Protein 5MTE (pdb70)

Radius of gyration: 19.55 Å; Cα contacts (8 Å, |Δi|>4): 603; chains: 2; bounding box: 43×42×53 Å

InterPro domains:
  IPR023635 Peptide deformylase [PF01327] (2-137)
  IPR023635 Peptide deformylase [PIRSF004749] (2-137)
  IPR023635 Peptide deformylase [PR01576] (29-58)
  IPR023635 Peptide deformylase [PR01576] (83-94)
  IPR023635 Peptide deformylase [PR01576] (95-113)
  IPR023635 Peptide deformylase [PR01576] (114-137)
  IPR023635 Peptide deformylase [PTHR10458] (2-136)
  IPR023635 Peptide deformylase [TIGR00079] (2-135)
  IPR023635 Peptide deformylase [cd00487] (3-137)
  IPR036821 Peptide deformylase superfamily [G3DSA:3.90.45.10] (1-136)
  IPR036821 Peptide deformylase superfamily [SSF56420] (2-136)

B-factor: mean 25.2, std 7.6, range [14.4, 91.98]

CATH classification: 3.90.45.10

Nearest PDB structures (foldseek):
  5mte-assembly2_B  TM=1.002E+00  e=1.576E-27  Vibrio phage VP16T
  5vcp-assembly2_D  TM=9.500E-01  e=1.907E-12  Paraburkholderia xenovorans LB400
  4dr9-assembly1_A  TM=9.443E-01  e=2.932E-12  Synechococcus elongatus PCC 6301
  6il2-assembly1_A  TM=9.5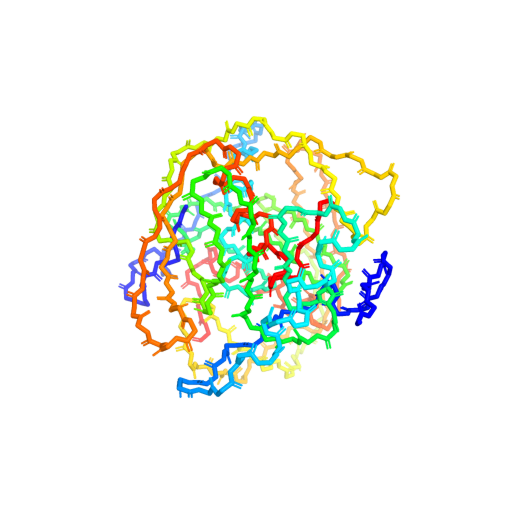23E-01  e=8.864E-12  Xanthomonas oryzae pv. oryzae KACC 10331
  1lme-assembly2_B  TM=9.423E-01  e=1.133E-11  Thermotoga maritima

Organism: NCBI:txid238892

Secondary structure (DSSP, 8-state):
--PPPTT-GGGTSPPBPPPTT---HHHHHHHHHHHHHTT-SEEEGGGGT--BSEEEEEETTEEEEEEEEEEEEE-SS-EEEEEE-TTSTT-EEEEEE-SEEEEEEE-TT--EEEEEEEHHHHHHHHHHHHHHTT---/-PPP-TT-GGGGSPPBPPPTT---HHHHHHHHHHHHHHT-SEEEGGGGT--BSEEEEEETTEEEEEEEEEEEEE-SS-EEEEE--TTSTT--EEEEE-SEEEEEEE-TT--EEEEEEEHHHHHHHHHHHHHHTT---

Sequence (274 aa):
MKILKDDAPELHAIAAEVPHGEDVKDLVLDMTAAMTAAGGIGLAGNQVGVLKRIIVLRCPTFKGCVINPIITRHTDGHVYSPEGCLSYPGKTVAKKRRNKVVVEGYDMDWQPITIAAKGLTAFCLQHEIDHLNGVTIMKILKDDAPELHAIAAEVPHGEDVKDLVLDMTAAMTAAGGIGLAGNQVGVLKRIIVLRCPTFKGCVINPIITRHTDGHVYSPEGCLSYPGKTVAKKRRNKVVVEGYDMDWQPITIAAKGLTAFCLQHEIDHLNGVTI

Solvent-accessible surface area: 13082 Å² total; per-residue (Å²): 71,66,48,45,65,85,122,12,102,50,0,120,32,130,2,61,113,2,81,132,46,60,116,1,101,100,35,13,58,28,0,52,45,12,3,14,67,47,28,8,70,7,0,0,0,0,3,15,34,28,68,58,32,0,0,2,4,53,11,99,101,41,81,33,15,0,0,16,1,98,68,65,156,83,52,138,42,103,59,151,2,76,16,45,10,46,2,29,116,92,92,101,38,74,48,161,13,62,56,112,4,14,0,60,8,67,37,70,89,34,111,98,36,92,11,83,8,50,22,93,2,0,24,8,0,14,19,8,13,34,2,0,65,12,71,36,31,121,153,19,23,99,86,94,18,108,51,0,101,32,74,4,62,125,1,79,133,44,53,126,5,44,100,25,6,118,50,0,59,61,8,8,93,97,49,66,18,81,8,0,0,0,0,3,14,34,34,66,72,36,0,0,3,4,40,0,86,95,37,144,36,7,0,0,27,5,100,55,57,166,68,46,139,34,53,57,152,2,78,16,44,12,45,0,27,89,93,84,104,36,73,45,130,11,18,55,100,4,20,0,75,9,61,31,90,115,34,102,110,38,95,12,82,7,142,21,93,2,0,27,8,0,12,22,8,10,31,2,0,3,6,36,29,27

Structure (mmCIF, N/CA/C/O backbone):
data_5MTE
#
_entry.id   5MTE
#
_cell.length_a   64.620
_cell.length_b   64.620
_cell.length_c   124.890
_cell.angle_alpha   90.00
_cell.angle_beta   90.00
_cell.angle_gamma   120.00
#
_symmetry.space_group_name_H-M   'P 32 2 1'
#
loop_
_entity.id
_entity.type
_entity.pdbx_description
1 polymer 'Putative uncharacterized protein orf60T'
2 non-polymer ACTINONIN
3 non-polymer 'ZINC ION'
4 non-polymer 'NICKEL (II) ION'
5 water water
#
loop_
_atom_site.group_PDB
_atom_site.id
_atom_site.type_symbol
_atom_site.label_atom_id
_atom_site.label_alt_id
_atom_site.label_comp_id
_atom_site.label_asym_id
_atom_site.label_entity_id
_atom_site.label_seq_id
_atom_site.pdbx_PDB_ins_code
_atom_site.Cartn_x
_atom_site.Cartn_y
_atom_site.Cartn_z
_atom_site.occupancy
_atom_site.B_iso_or_equiv
_atom_site.auth_seq_id
_atom_site.auth_comp_id
_atom_site.auth_asym_id
_atom_site.auth_atom_id
_atom_site.pdbx_PDB_model_num
ATOM 1 N N . MET A 1 1 ? 10.668 -25.372 11.899 1.00 27.56 1 MET A N 1
ATOM 2 C CA . MET A 1 1 ? 10.437 -26.669 12.602 1.00 27.18 1 MET A CA 1
ATOM 3 C C . MET A 1 1 ? 10.711 -27.858 11.691 1.00 26.80 1 MET A C 1
ATOM 4 O O . MET A 1 1 ? 10.939 -27.699 10.493 1.00 26.87 1 MET A O 1
ATOM 9 N N . LYS A 1 2 ? 10.695 -29.053 12.268 1.00 26.55 2 LYS A N 1
ATOM 10 C CA . LYS A 1 2 ? 10.937 -30.264 11.512 1.00 27.40 2 LYS A CA 1
ATOM 11 C C . LYS A 1 2 ? 9.978 -31.314 12.016 1.00 26.52 2 LYS A C 1
ATOM 12 O O . LYS A 1 2 ? 9.662 -31.363 13.205 1.00 26.37 2 LYS A O 1
ATOM 14 N N . ILE A 1 3 ? 9.484 -32.135 11.101 1.00 26.32 3 ILE A N 1
ATOM 15 C CA . ILE A 1 3 ? 8.678 -33.261 11.508 1.00 25.73 3 ILE A CA 1
ATOM 16 C C . ILE A 1 3 ? 9.638 -34.342 11.994 1.00 25.85 3 ILE A C 1
ATOM 17 O O . ILE A 1 3 ? 10.542 -34.771 11.268 1.00 26.18 3 ILE A O 1
ATOM 22 N N . LEU A 1 4 ? 9.467 -34.729 13.257 1.00 25.45 4 LEU A N 1
ATOM 23 C CA . LEU A 1 4 ? 10.399 -35.644 13.907 1.00 26.76 4 LEU A CA 1
ATOM 24 C C . LEU A 1 4 ? 10.432 -37.004 13.224 1.00 27.51 4 LEU A C 1
ATOM 25 O O . LEU A 1 4 ? 9.451 -37.413 12.601 1.00 26.53 4 LEU A O 1
ATOM 30 N N . LYS A 1 5 ? 11.570 -37.688 13.338 1.00 29.43 5 LYS A N 1
ATOM 31 C CA . LYS A 1 5 ? 11.721 -39.038 12.807 1.00 30.41 5 LYS A CA 1
ATOM 32 C C . LYS A 1 5 ? 10.752 -39.997 13.494 1.00 30.43 5 LYS A C 1
ATOM 33 O O . LYS A 1 5 ? 10.323 -39.753 14.627 1.00 30.17 5 LYS A O 1
ATOM 35 N N . ASP A 1 6 ? 10.408 -41.081 12.802 1.00 30.95 6 ASP A N 1
ATOM 36 C CA . ASP A 1 6 ? 9.411 -42.045 13.290 1.00 31.29 6 ASP A CA 1
ATOM 37 C C . ASP A 1 6 ? 9.778 -42.736 14.611 1.00 31.92 6 ASP A C 1
ATOM 38 O O . ASP A 1 6 ? 8.900 -43.279 15.290 1.00 32.13 6 ASP A O 1
ATOM 43 N N . ASP A 1 7 ? 11.064 -42.706 14.968 1.00 32.61 7 ASP A N 1
ATOM 44 C CA . ASP A 1 7 ? 11.550 -43.307 16.216 1.00 33.31 7 ASP A CA 1
ATOM 45 C C . ASP A 1 7 ? 11.703 -42.304 17.368 1.00 32.63 7 ASP A C 1
ATOM 46 O O . ASP A 1 7 ? 12.298 -42.611 18.398 1.00 33.35 7 ASP A O 1
ATOM 51 N N . ALA A 1 8 ? 11.144 -41.109 17.198 1.00 30.62 8 ALA A N 1
ATOM 52 C CA . ALA A 1 8 ? 11.248 -40.059 18.213 1.00 29.97 8 ALA A CA 1
ATOM 53 C C . ALA A 1 8 ? 10.386 -40.369 19.440 1.00 29.53 8 ALA A C 1
ATOM 54 O O . ALA A 1 8 ? 9.226 -40.747 19.296 1.00 28.49 8 ALA A O 1
ATOM 56 N N . PRO A 1 9 ? 10.953 -40.228 20.655 1.00 29.77 9 PRO A N 1
ATOM 57 C CA . PRO A 1 9 ? 10.176 -40.481 21.877 1.00 29.30 9 PRO A CA 1
ATOM 58 C C . PRO A 1 9 ? 8.977 -39.561 22.052 1.00 27.66 9 PRO A C 1
ATOM 59 O O . PRO A 1 9 ? 7.966 -39.961 22.649 1.00 27.42 9 PRO A O 1
ATOM 63 N N . GLU A 1 10 ? 9.090 -38.335 21.535 1.00 26.10 10 GLU A N 1
ATOM 64 C CA . GLU A 1 10 ? 8.028 -37.342 21.669 1.00 24.69 10 GLU A CA 1
ATOM 65 C C . GLU A 1 10 ? 6.706 -37.841 21.102 1.00 22.55 10 GLU A C 1
ATOM 66 O O . GLU A 1 10 ? 5.639 -37.432 21.561 1.00 21.82 10 GLU A O 1
ATOM 72 N N . LEU A 1 11 ? 6.788 -38.731 20.110 1.00 22.45 11 LEU A N 1
ATOM 73 C CA . LEU A 1 11 ? 5.593 -39.274 19.469 1.00 21.53 11 LEU A CA 1
ATOM 74 C C . LEU A 1 11 ? 4.766 -40.155 20.395 1.00 21.52 11 LEU A C 1
ATOM 75 O O . LEU A 1 11 ? 3.576 -40.346 20.173 1.00 20.84 11 LEU A O 1
ATOM 80 N N . HIS A 1 12 ? 5.411 -40.693 21.435 1.00 22.27 12 HIS A N 1
ATOM 81 C CA . HIS A 1 12 ? 4.725 -41.532 22.414 1.00 23.79 12 HIS A CA 1
ATOM 82 C C . HIS A 1 12 ? 4.472 -40.843 23.746 1.00 24.05 12 HIS A C 1
ATOM 83 O O . HIS A 1 12 ? 3.787 -41.395 24.615 1.00 25.08 12 HIS A O 1
ATOM 90 N N . ALA A 1 13 ? 5.039 -39.653 23.899 1.00 24.21 13 ALA A N 1
ATOM 91 C CA . ALA A 1 13 ? 4.914 -38.866 25.121 1.00 24.64 13 ALA A CA 1
ATOM 92 C C . ALA A 1 13 ? 3.574 -38.138 25.193 1.00 24.27 13 ALA A C 1
ATOM 93 O O . ALA A 1 13 ? 2.928 -37.902 24.163 1.00 22.90 13 ALA A O 1
ATOM 95 N N . ILE A 1 14 ? 3.158 -37.779 26.406 1.00 24.84 14 ILE A N 1
ATOM 96 C CA . ILE A 1 14 ? 1.936 -37.000 26.617 1.00 24.48 14 ILE A CA 1
ATOM 97 C C . ILE A 1 14 ? 2.277 -35.514 26.606 1.00 23.79 14 ILE A C 1
ATOM 98 O O . ILE A 1 14 ? 3.179 -35.063 27.325 1.00 25.42 14 ILE A O 1
ATOM 103 N N . ALA A 1 15 ? 1.566 -34.762 25.773 1.00 21.41 15 ALA A N 1
ATOM 104 C CA . ALA A 1 15 ? 1.739 -33.316 25.704 1.00 20.96 15 ALA A CA 1
ATOM 105 C C . ALA A 1 15 ? 1.077 -32.636 26.888 1.00 21.19 15 ALA A C 1
ATOM 106 O O . ALA A 1 15 ? 0.001 -33.046 27.334 1.00 21.15 15 ALA A O 1
ATOM 108 N N . ALA A 1 16 ? 1.719 -31.575 27.379 1.00 21.46 16 ALA A N 1
ATOM 109 C CA . ALA A 1 16 ? 1.250 -30.869 28.570 1.00 22.52 16 ALA A CA 1
ATOM 110 C C . ALA A 1 16 ? 0.231 -29.802 28.212 1.00 22.27 16 ALA A C 1
ATOM 111 O O . ALA A 1 16 ? 0.377 -29.101 27.211 1.00 21.31 16 ALA A O 1
ATOM 113 N N . GLU A 1 17 ? -0.788 -29.676 29.054 1.00 23.74 17 GLU A N 1
ATOM 114 C CA . GLU A 1 17 ? -1.741 -28.571 28.997 1.00 24.89 17 GLU A CA 1
ATOM 115 C C . GLU A 1 17 ? -1.030 -27.229 28.865 1.00 24.61 17 GLU A C 1
ATOM 116 O O . GLU A 1 17 ? -0.066 -26.952 29.589 1.00 25.75 17 GLU A O 1
ATOM 122 N N . VAL A 1 18 ? -1.507 -26.389 27.959 1.00 23.36 18 VAL A N 1
ATOM 123 C CA . VAL A 1 18 ? -0.979 -25.037 27.850 1.00 23.75 18 VAL A CA 1
ATOM 124 C C . VAL A 1 18 ? -1.600 -24.155 28.944 1.00 25.10 18 VAL A C 1
ATOM 125 O O . VAL A 1 18 ? -2.823 -24.074 29.037 1.00 24.63 18 VAL A O 1
ATOM 129 N N . PRO A 1 19 ? -0.759 -23.524 29.794 1.00 26.11 19 PRO A N 1
ATOM 130 C CA . PRO A 1 19 ? -1.277 -22.619 30.824 1.00 27.40 19 PRO A CA 1
ATOM 131 C C . PRO A 1 19 ? -2.156 -21.540 30.202 1.00 27.42 19 PRO A C 1
ATOM 132 O O . PRO A 1 19 ? -1.801 -20.969 29.165 1.00 26.60 19 PRO A O 1
ATOM 136 N N . HIS A 1 20 ? -3.294 -21.261 30.830 1.00 28.65 20 HIS A N 1
ATOM 137 C CA . HIS A 1 20 ? -4.255 -20.342 30.244 1.00 29.20 20 HIS A CA 1
ATOM 138 C C . HIS A 1 20 ? -3.624 -18.983 29.995 1.00 29.76 20 HIS A C 1
ATOM 139 O O . HIS A 1 20 ? -3.005 -18.404 30.886 1.00 30.60 20 HIS A O 1
ATOM 146 N N . GLY A 1 21 ? -3.751 -18.496 28.767 1.00 29.22 21 GLY A N 1
ATOM 147 C CA . GLY A 1 21 ? -3.257 -17.172 28.417 1.00 29.35 21 GLY A CA 1
ATOM 148 C C . GLY A 1 21 ? -1.844 -17.121 27.863 1.00 29.27 21 GLY A C 1
ATOM 149 O O . GLY A 1 21 ? -1.401 -16.059 27.425 1.00 29.17 21 GLY A O 1
ATOM 150 N N . GLU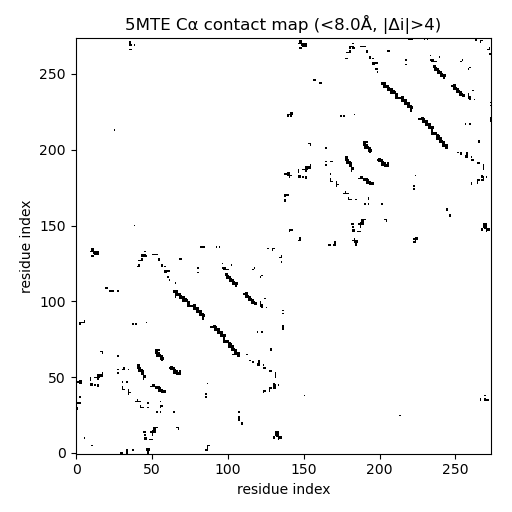 A 1 22 ? -1.133 -18.252 27.880 1.00 28.31 22 GLU A N 1
ATOM 151 C CA . GLU A 1 22 ? 0.229 -18.304 27.340 1.00 29.20 22 GLU A CA 1
ATOM 152 C C . GLU A 1 22 ? 0.246 -17.897 25.876 1.00 27.99 22 GLU A C 1
ATOM 153 O O . GLU A 1 22 ? -0.622 -18.313 25.102 1.00 27.73 22 GLU A O 1
ATOM 159 N N . ASP A 1 23 ? 1.243 -17.098 25.504 1.00 28.33 23 ASP A N 1
ATOM 160 C CA . ASP A 1 23 ? 1.406 -16.647 24.131 1.00 28.22 23 ASP A CA 1
ATOM 161 C C . ASP A 1 23 ? 1.924 -17.802 23.276 1.00 27.38 23 ASP A C 1
ATOM 162 O O . ASP A 1 23 ? 3.084 -18.209 23.400 1.00 27.72 23 ASP A O 1
ATOM 167 N N . VAL A 1 24 ? 1.046 -18.323 22.420 1.00 26.53 24 VAL A N 1
ATOM 168 C CA . VAL A 1 24 ? 1.375 -19.438 21.527 1.00 26.06 24 VAL A CA 1
ATOM 169 C C . VAL A 1 24 ? 1.329 -19.038 20.049 1.00 25.71 24 VAL A C 1
ATOM 170 O O . VAL A 1 24 ? 1.385 -19.898 19.173 1.00 24.51 24 VAL A O 1
ATOM 174 N N . LYS A 1 25 ? 1.244 -17.742 19.766 1.00 25.77 25 LYS A N 1
ATOM 175 C CA . LYS A 1 25 ? 1.031 -17.288 18.390 1.00 26.73 25 LYS A CA 1
ATOM 176 C C . LYS A 1 25 ? 2.125 -17.719 17.412 1.00 26.74 25 LYS A C 1
ATOM 177 O O . LYS A 1 25 ? 1.821 -18.225 16.333 1.00 25.89 25 LYS A O 1
ATOM 183 N N . ASP A 1 26 ? 3.389 -17.510 17.781 1.00 27.94 26 ASP A N 1
ATOM 184 C CA . ASP A 1 26 ? 4.514 -17.927 16.939 1.00 28.66 26 ASP A CA 1
ATOM 185 C C . ASP A 1 26 ? 4.603 -19.446 16.784 1.00 27.25 26 ASP A C 1
ATOM 186 O O . ASP A 1 26 ? 4.910 -19.951 15.703 1.00 27.02 26 ASP A O 1
ATOM 191 N N . LEU A 1 27 ? 4.330 -20.167 17.865 1.00 26.63 27 LEU A N 1
ATOM 192 C CA . LEU A 1 27 ? 4.318 -21.622 17.831 1.00 26.07 27 LEU A CA 1
ATOM 193 C C . LEU A 1 27 ? 3.293 -22.128 16.815 1.00 24.82 27 LEU A C 1
ATOM 194 O O . LEU A 1 27 ? 3.600 -22.992 15.988 1.00 24.09 27 LEU A O 1
ATOM 199 N N . VAL A 1 28 ? 2.081 -21.576 16.861 1.00 24.10 28 VAL A N 1
ATOM 200 C CA . VAL A 1 28 ? 1.008 -21.975 15.933 1.00 23.11 28 VAL A CA 1
ATOM 201 C C . VAL A 1 28 ? 1.359 -21.632 14.473 1.00 23.25 28 VAL A C 1
ATOM 202 O O . VAL A 1 28 ? 1.106 -22.431 13.562 1.00 22.19 28 VAL A O 1
ATOM 206 N N . LEU A 1 29 ? 1.967 -20.465 14.258 1.00 23.42 29 LEU A N 1
ATOM 207 C CA . LEU A 1 29 ? 2.460 -20.087 12.929 1.00 24.03 29 LEU A CA 1
ATOM 208 C C . LEU A 1 29 ? 3.463 -21.123 12.418 1.00 23.89 29 LEU A C 1
ATOM 209 O O . LEU A 1 29 ? 3.341 -21.615 11.281 1.00 23.35 29 LEU A O 1
ATOM 214 N N . ASP A 1 30 ? 4.442 -21.463 13.257 1.00 23.30 30 ASP A N 1
ATOM 215 C CA . ASP A 1 30 ? 5.478 -22.434 12.891 1.00 23.01 30 ASP A CA 1
ATOM 216 C C . ASP A 1 30 ? 4.868 -23.808 12.622 1.00 21.42 30 ASP A C 1
ATOM 217 O O . ASP A 1 30 ? 5.276 -24.511 11.696 1.00 20.95 30 ASP A O 1
ATOM 222 N N . MET A 1 31 ? 3.901 -24.210 13.445 1.00 20.65 31 MET A N 1
ATOM 223 C CA . MET A 1 31 ? 3.285 -25.526 13.273 1.00 19.46 31 MET A CA 1
ATOM 224 C C . MET A 1 31 ? 2.477 -25.607 11.981 1.00 19.19 31 MET A C 1
ATOM 225 O O . MET A 1 31 ? 2.477 -26.623 11.283 1.00 18.66 31 MET A O 1
ATOM 230 N N . THR A 1 32 ? 1.772 -24.526 11.678 1.00 18.47 32 THR A N 1
ATOM 231 C CA . THR A 1 32 ? 0.988 -24.451 10.458 1.00 19.79 32 THR A CA 1
ATOM 232 C C . THR A 1 32 ? 1.930 -24.545 9.251 1.00 19.98 32 THR A C 1
ATOM 233 O O . THR A 1 32 ? 1.663 -25.296 8.309 1.00 20.51 32 THR A O 1
ATOM 237 N N . ALA A 1 33 ? 3.051 -23.828 9.310 1.00 20.49 33 ALA A N 1
ATOM 238 C CA . ALA A 1 33 ? 4.057 -23.878 8.249 1.00 21.30 33 ALA A CA 1
ATOM 239 C C . ALA A 1 33 ? 4.643 -25.279 8.085 1.00 20.55 33 ALA A C 1
ATOM 240 O O . ALA A 1 33 ? 4.850 -25.729 6.967 1.00 20.44 33 ALA A O 1
ATOM 242 N N . ALA A 1 34 ? 4.880 -25.984 9.194 1.00 19.27 34 ALA A N 1
ATOM 243 C CA . ALA A 1 34 ? 5.408 -27.350 9.107 1.00 18.63 34 ALA A CA 1
ATOM 244 C C . ALA A 1 34 ? 4.377 -28.290 8.488 1.00 18.54 34 ALA A C 1
ATOM 245 O O . ALA A 1 34 ? 4.707 -29.170 7.685 1.00 18.98 34 ALA A O 1
ATOM 247 N N . MET A 1 35 ? 3.119 -28.095 8.873 1.00 18.13 35 MET A N 1
ATOM 248 C CA . MET A 1 35 ? 2.037 -28.930 8.363 1.00 18.28 35 MET A CA 1
ATOM 249 C C . MET A 1 35 ? 1.892 -28.792 6.851 1.00 18.75 35 MET A C 1
ATOM 250 O O . MET A 1 35 ? 1.830 -29.797 6.134 1.00 19.50 35 MET A O 1
ATOM 255 N N . THR A 1 36 ? 1.834 -27.557 6.363 1.00 18.96 36 THR A N 1
ATOM 256 C CA . THR A 1 36 ? 1.654 -27.384 4.934 1.00 19.92 36 THR A CA 1
ATOM 257 C C . THR A 1 36 ? 2.899 -27.794 4.150 1.00 20.06 36 THR A C 1
ATOM 258 O O . THR A 1 36 ? 2.776 -28.346 3.058 1.00 20.52 36 THR A O 1
ATOM 262 N N . ALA A 1 37 ? 4.089 -27.542 4.706 1.00 20.51 37 ALA A N 1
ATOM 263 C CA . ALA A 1 37 ? 5.337 -27.926 4.028 1.00 21.22 37 ALA A CA 1
ATOM 264 C C . ALA A 1 37 ? 5.419 -29.436 3.811 1.00 21.23 37 ALA A C 1
ATOM 265 O O . ALA A 1 37 ? 5.980 -29.882 2.806 1.00 21.21 37 ALA A O 1
ATOM 267 N N . ALA A 1 38 ? 4.881 -30.204 4.763 1.00 20.76 38 ALA A N 1
ATOM 268 C CA . ALA A 1 38 ? 4.887 -31.666 4.697 1.00 21.89 38 ALA A CA 1
ATOM 269 C C . ALA A 1 38 ? 3.671 -32.259 3.975 1.00 22.18 38 ALA A C 1
ATOM 270 O O . ALA A 1 38 ? 3.569 -33.484 3.809 1.00 23.56 38 ALA A O 1
ATOM 272 N N . GLY A 1 39 ? 2.741 -31.400 3.573 1.00 22.72 39 GLY A N 1
ATOM 273 C CA . GLY A 1 39 ? 1.560 -31.827 2.822 1.00 23.08 39 GLY A CA 1
ATOM 274 C C . GLY A 1 39 ? 0.478 -32.474 3.664 1.00 22.87 39 GLY A C 1
ATOM 275 O O . GLY A 1 39 ? -0.263 -33.345 3.177 1.00 23.54 39 GLY A O 1
ATOM 276 N N . GLY A 1 40 ? 0.362 -32.048 4.914 1.00 21.32 40 GLY A N 1
ATOM 277 C CA . GLY A 1 40 ? -0.645 -32.633 5.802 1.00 20.32 40 GLY A CA 1
ATOM 278 C C . GLY A 1 40 ? -1.899 -31.794 5.917 1.00 20.91 40 GLY A C 1
ATOM 279 O O . GLY A 1 40 ? -1.907 -30.627 5.492 1.00 21.46 40 GLY A O 1
ATOM 280 N N . ILE A 1 41 ? -2.962 -32.395 6.454 1.00 19.65 41 ILE A N 1
ATOM 281 C CA . ILE A 1 41 ? -4.207 -31.657 6.740 1.00 20.11 41 ILE A CA 1
ATOM 282 C C . ILE A 1 41 ? -4.415 -31.436 8.241 1.00 19.09 41 ILE A C 1
ATOM 283 O O . ILE A 1 41 ? -5.401 -30.845 8.665 1.00 19.18 41 ILE A O 1
ATOM 288 N N . GLY A 1 42 ? -3.460 -31.905 9.039 1.00 17.25 42 GLY A N 1
ATOM 289 C CA . GLY A 1 42 ? -3.442 -31.646 10.479 1.00 17.28 42 GLY A CA 1
ATOM 290 C C . GLY A 1 42 ? -2.045 -31.856 11.005 1.00 16.92 42 GLY A C 1
ATOM 291 O O . GLY A 1 42 ? -1.212 -32.452 10.328 1.00 16.66 42 GLY A O 1
ATOM 292 N N . LEU A 1 43 ? -1.789 -31.343 12.209 1.00 16.18 43 LEU A N 1
ATOM 293 C CA . LEU A 1 43 ? -0.524 -31.563 12.887 1.00 17.19 43 LEU A CA 1
ATOM 294 C C . LEU A 1 43 ? -0.718 -31.317 14.368 1.00 16.31 43 LEU A C 1
ATOM 295 O O . LEU A 1 43 ? -1.542 -30.491 14.763 1.00 16.76 43 LEU A O 1
ATOM 300 N N . ALA A 1 44 ? 0.037 -32.049 15.181 1.00 16.18 44 ALA A N 1
ATOM 301 C CA . ALA A 1 44 ? -0.008 -31.934 16.633 1.00 15.79 44 ALA A CA 1
ATOM 302 C C . ALA A 1 44 ? 1.374 -31.573 17.158 1.00 15.77 44 ALA A C 1
ATOM 303 O O . ALA A 1 44 ? 2.387 -31.944 16.557 1.00 16.19 44 ALA A O 1
ATOM 305 N N . GLY A 1 45 ? 1.412 -30.903 18.306 1.00 16.05 45 GLY A N 1
ATOM 306 C CA . GLY A 1 45 ? 2.678 -30.475 18.890 1.00 17.11 45 GLY A CA 1
ATOM 307 C C . GLY A 1 45 ? 3.724 -31.571 18.929 1.00 17.62 45 GLY A C 1
ATOM 308 O O . GLY A 1 45 ? 4.875 -31.344 18.549 1.00 18.14 45 GLY A O 1
ATOM 309 N N . ASN A 1 46 ? 3.335 -32.764 19.378 1.00 17.49 46 ASN A N 1
ATOM 310 C CA . ASN A 1 46 ? 4.323 -33.836 19.531 1.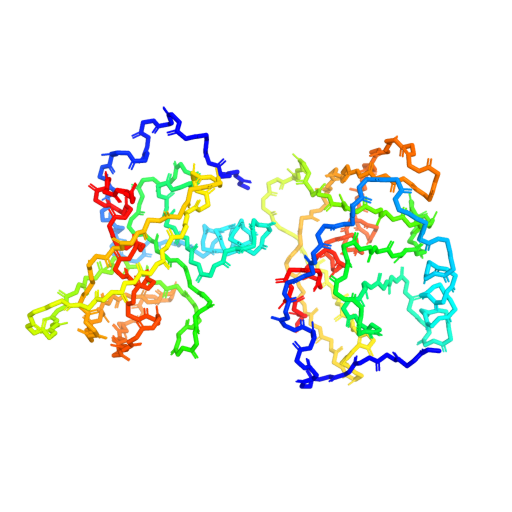00 17.96 46 ASN A CA 1
ATOM 311 C C . ASN A 1 46 ? 5.131 -34.057 18.266 1.00 18.28 46 ASN A C 1
ATOM 312 O O . ASN A 1 46 ? 6.331 -34.366 18.340 1.00 18.68 46 ASN A O 1
ATOM 317 N N . GLN A 1 47 ? 4.485 -33.883 17.108 1.00 18.02 47 GLN A N 1
ATOM 318 C CA . GLN A 1 47 ? 5.127 -34.244 15.834 1.00 18.14 47 GLN A CA 1
ATOM 319 C C . GLN A 1 47 ? 6.294 -33.347 15.452 1.00 18.63 47 GLN A C 1
ATOM 320 O O . GLN A 1 47 ? 7.120 -33.726 14.611 1.00 18.89 47 GLN A O 1
ATOM 326 N N . VAL A 1 48 ? 6.334 -32.160 16.050 1.00 19.18 48 VAL A N 1
ATOM 327 C CA . VAL A 1 48 ? 7.419 -31.208 15.801 1.00 20.48 48 VAL A CA 1
ATOM 328 C C . VAL A 1 48 ? 8.272 -31.015 17.063 1.00 21.53 48 VAL A C 1
ATOM 329 O O . VAL A 1 48 ? 9.052 -30.065 17.166 1.00 22.75 48 VAL A O 1
ATOM 333 N N . GLY A 1 49 ? 8.099 -31.927 18.019 1.00 21.15 49 GLY A N 1
ATOM 334 C CA . GLY A 1 49 ? 8.879 -31.932 19.257 1.00 22.87 49 GLY A CA 1
ATOM 335 C C . GLY A 1 49 ? 8.419 -30.945 20.308 1.00 23.61 49 GLY A C 1
ATOM 336 O O . GLY A 1 49 ? 9.163 -30.648 21.255 1.00 24.03 49 GLY A O 1
ATOM 337 N N . VAL A 1 50 ? 7.200 -30.426 20.146 1.00 22.73 50 VAL A N 1
ATOM 338 C CA . VAL A 1 50 ? 6.599 -29.503 21.113 1.00 23.41 50 VAL A CA 1
ATOM 339 C C . VAL A 1 50 ? 5.564 -30.252 21.961 1.00 22.07 50 VAL A C 1
ATOM 340 O O . VAL A 1 50 ? 4.467 -30.575 21.493 1.00 20.76 50 VAL A O 1
ATOM 344 N N . LEU A 1 51 ? 5.931 -30.550 23.207 1.00 22.29 51 LEU A N 1
ATOM 345 C CA . LEU A 1 51 ? 5.067 -31.323 24.093 1.00 21.33 51 LEU A CA 1
ATOM 346 C C . LEU A 1 51 ? 4.058 -30.418 24.802 1.00 21.10 51 LEU A C 1
ATOM 347 O O . LEU A 1 51 ? 4.002 -30.343 26.034 1.00 21.99 51 LEU A O 1
ATOM 352 N N . LYS A 1 52 ? 3.259 -29.731 23.987 1.00 20.00 52 LYS A N 1
ATOM 353 C CA . LYS A 1 52 ? 2.195 -28.843 24.454 1.00 20.22 52 LYS A CA 1
ATOM 354 C C . LYS A 1 52 ? 0.935 -29.215 23.690 1.00 18.55 52 LYS A C 1
ATOM 355 O O . LYS A 1 52 ? 1.016 -29.608 22.522 1.00 18.04 52 LYS A O 1
ATOM 361 N N . ARG A 1 53 ? -0.222 -29.054 24.331 1.00 18.65 53 ARG A N 1
ATOM 362 C CA . ARG A 1 53 ? -1.493 -29.524 23.755 1.00 18.21 53 ARG A CA 1
ATOM 363 C C . ARG A 1 53 ? -2.047 -28.509 22.778 1.00 17.92 53 ARG A C 1
ATOM 364 O O . ARG A 1 53 ? -2.943 -27.725 23.099 1.00 17.77 53 ARG A O 1
ATOM 372 N N . ILE A 1 54 ? -1.470 -28.549 21.580 1.00 16.74 54 ILE A N 1
ATOM 373 C CA . ILE A 1 54 ? -1.807 -27.638 20.490 1.00 17.68 54 ILE A CA 1
ATOM 374 C C . ILE A 1 54 ? -1.939 -28.463 19.220 1.00 16.77 54 ILE A C 1
ATOM 375 O O . ILE A 1 54 ? -1.069 -29.292 18.935 1.00 16.59 54 ILE A O 1
ATOM 380 N N . ILE A 1 55 ? -3.023 -28.254 18.479 1.00 16.35 55 ILE A N 1
ATOM 381 C CA . ILE A 1 55 ? -3.173 -28.885 17.179 1.00 16.27 55 ILE A CA 1
ATOM 382 C C . ILE A 1 55 ? -3.490 -27.818 16.138 1.00 16.07 55 ILE A C 1
ATOM 383 O O . ILE A 1 55 ? -4.038 -26.760 16.463 1.00 17.16 55 ILE A O 1
ATOM 388 N N . VAL A 1 56 ? -3.128 -28.091 14.888 1.00 16.13 56 VAL A N 1
ATOM 389 C CA . VAL A 1 56 ? -3.512 -27.230 13.764 1.00 17.04 56 VAL A CA 1
ATOM 390 C C . VAL A 1 56 ? -4.154 -28.094 12.681 1.00 17.16 56 VAL A C 1
ATOM 391 O O . VAL A 1 56 ? -3.813 -29.269 12.544 1.00 16.73 56 VAL A O 1
ATOM 395 N N . LEU A 1 57 ? -5.106 -27.529 11.942 1.00 18.14 57 LEU A N 1
ATOM 396 C CA . LEU A 1 57 ? -5.874 -28.311 10.984 1.00 19.59 57 LEU A CA 1
ATOM 397 C C . LEU A 1 57 ? -6.142 -27.518 9.736 1.00 19.71 57 LEU A C 1
ATOM 398 O O . LEU A 1 57 ? -6.280 -26.294 9.791 1.00 19.24 57 LEU A O 1
ATOM 403 N N . ARG A 1 58 ? -6.249 -28.228 8.618 1.00 19.84 58 ARG A N 1
ATOM 404 C CA . ARG A 1 58 ? -6.764 -27.637 7.386 1.00 22.09 58 ARG A CA 1
ATOM 405 C C . ARG A 1 58 ? -7.687 -28.671 6.756 1.00 22.75 58 ARG A C 1
ATOM 406 O O . ARG A 1 58 ? -7.378 -29.278 5.736 1.00 23.29 58 ARG A O 1
ATOM 414 N N . CYS A 1 59 ? -8.812 -28.903 7.417 1.00 22.97 59 CYS A N 1
ATOM 415 C CA . CYS A 1 59 ? -9.755 -29.938 7.021 1.00 23.81 59 CYS A CA 1
ATOM 416 C C . CYS A 1 59 ? -11.009 -29.342 6.392 1.00 24.62 59 CYS A C 1
ATOM 417 O O . CYS A 1 59 ? -11.225 -28.135 6.488 1.00 25.43 59 CYS A O 1
ATOM 420 N N . PRO A 1 60 ? -11.832 -30.180 5.722 1.00 25.05 60 PRO A N 1
ATOM 421 C CA . PRO A 1 60 ? -13.008 -29.664 5.004 1.00 26.49 60 PRO A CA 1
ATOM 422 C C . PRO A 1 60 ? -13.920 -28.717 5.792 1.00 26.91 60 PRO A C 1
ATOM 423 O O . PRO A 1 60 ? -14.433 -27.762 5.202 1.00 28.79 60 PRO A O 1
ATOM 427 N N . THR A 1 61 ? -14.134 -28.955 7.089 1.00 25.91 61 THR A N 1
ATOM 428 C CA . THR A 1 61 ? -15.053 -28.074 7.829 1.00 26.49 61 THR A CA 1
ATOM 429 C C . THR A 1 61 ? -14.394 -27.321 8.982 1.00 25.76 61 THR A C 1
ATOM 430 O O . THR A 1 61 ? -15.066 -26.606 9.732 1.00 26.80 61 THR A O 1
ATOM 434 N N . PHE A 1 62 ? -13.081 -27.475 9.124 1.00 24.06 62 PHE A N 1
ATOM 435 C CA . PHE A 1 62 ? -12.332 -26.660 10.084 1.00 23.45 62 PHE A CA 1
ATOM 436 C C . PHE A 1 62 ? -10.892 -26.402 9.668 1.00 22.94 62 PHE A C 1
ATOM 437 O O . PHE A 1 62 ? -10.140 -27.336 9.412 1.00 21.74 62 PHE A O 1
ATOM 445 N N . LYS A 1 63 ? -10.525 -25.129 9.616 1.00 23.84 63 LYS A N 1
ATOM 446 C CA . LYS A 1 63 ? -9.159 -24.697 9.347 1.00 23.68 63 LYS A CA 1
ATOM 447 C C . LYS A 1 63 ? -8.723 -23.740 10.454 1.00 23.44 63 LYS A C 1
ATOM 448 O O . LYS A 1 63 ? -9.380 -22.729 10.708 1.00 25.08 63 LYS A O 1
ATOM 450 N N . GLY A 1 64 ? -7.632 -24.069 11.132 1.00 21.99 64 GLY A N 1
ATOM 451 C CA . GLY A 1 64 ? -7.124 -23.226 12.204 1.00 22.11 64 GLY A CA 1
ATOM 452 C C . GLY A 1 64 ? -6.525 -24.063 13.314 1.00 20.91 64 GLY A C 1
ATOM 453 O O . GLY A 1 64 ? -6.244 -25.249 13.132 1.00 20.48 64 GLY A O 1
ATOM 454 N N . CYS A 1 65 ? -6.357 -23.442 14.476 1.00 21.29 65 CYS A N 1
ATOM 455 C CA . CYS A 1 65 ? -5.729 -24.091 15.605 1.00 21.22 65 CYS A CA 1
ATOM 456 C C . CYS A 1 65 ? -6.734 -24.416 16.703 1.00 20.19 65 CYS A C 1
ATOM 457 O O . CYS A 1 65 ? -7.825 -23.829 16.761 1.00 21.69 65 CYS A O 1
ATOM 460 N N . VAL A 1 66 ? -6.368 -25.377 17.555 1.00 18.82 66 VAL A N 1
ATOM 461 C CA . VAL A 1 66 ? -7.088 -25.588 18.811 1.00 18.85 66 VAL A CA 1
ATOM 462 C C . VAL A 1 66 ? -6.067 -25.752 19.926 1.00 18.61 66 VAL A C 1
ATOM 463 O O . VAL A 1 66 ? -5.170 -26.596 19.840 1.00 18.38 66 VAL A O 1
ATOM 467 N N . ILE A 1 67 ? -6.194 -24.921 20.961 1.00 19.14 67 ILE A N 1
ATOM 468 C CA . ILE A 1 67 ? -5.327 -25.016 22.134 1.00 19.86 67 ILE A CA 1
ATOM 469 C C . ILE A 1 67 ? -6.090 -25.795 23.191 1.00 19.85 67 ILE A C 1
ATOM 470 O O . ILE A 1 67 ? -7.276 -25.529 23.415 1.00 19.61 67 ILE A O 1
ATOM 475 N N . ASN A 1 68 ? -5.415 -26.751 23.829 1.00 19.59 68 ASN A N 1
ATOM 476 C CA . ASN A 1 68 ? -6.035 -27.634 24.822 1.00 19.26 68 ASN A CA 1
ATOM 477 C C . ASN A 1 68 ? -7.319 -28.308 24.324 1.00 19.22 68 ASN A C 1
ATOM 478 O O . ASN A 1 68 ? -8.344 -28.277 25.004 1.00 20.36 68 ASN A O 1
ATOM 483 N N . PRO A 1 69 ? -7.259 -28.952 23.141 1.00 18.54 69 PRO A N 1
ATOM 484 C CA . PRO A 1 69 ? -8.466 -29.579 22.609 1.00 18.80 69 PRO A CA 1
ATOM 485 C C . PRO A 1 69 ? -8.930 -30.762 23.445 1.00 20.13 69 PRO A C 1
ATOM 486 O O . PRO A 1 69 ? -8.118 -31.580 23.906 1.00 19.93 69 PRO A O 1
ATOM 490 N N . ILE A 1 70 ? -10.242 -30.854 23.610 1.00 20.28 70 ILE A N 1
ATOM 491 C CA . ILE A 1 70 ? -10.871 -31.973 24.305 1.00 21.93 70 ILE A CA 1
ATOM 492 C C . ILE A 1 70 ? -12.125 -32.394 23.540 1.00 21.52 70 ILE A C 1
ATOM 493 O O . ILE A 1 70 ? -12.834 -31.553 22.988 1.00 21.66 70 ILE A O 1
ATOM 498 N N . ILE A 1 71 ? -12.365 -33.700 23.472 1.00 20.85 71 ILE A N 1
ATOM 499 C CA . ILE A 1 71 ? -13.585 -34.232 22.869 1.00 21.27 71 ILE A CA 1
ATOM 500 C C . ILE A 1 71 ? -14.665 -34.289 23.944 1.00 22.44 71 ILE A C 1
ATOM 501 O O . ILE A 1 71 ? -14.527 -34.993 24.946 1.00 22.50 71 ILE A O 1
ATOM 506 N N . THR A 1 72 ? -15.727 -33.516 23.754 1.00 22.19 72 THR A N 1
ATOM 507 C CA . THR A 1 72 ? -16.770 -33.425 24.774 1.00 23.55 72 THR A CA 1
ATOM 508 C C . THR A 1 72 ? -18.014 -34.237 24.448 1.00 24.08 72 THR A C 1
ATOM 509 O O . THR A 1 72 ? -18.823 -34.498 25.336 1.00 25.25 72 THR A O 1
ATOM 513 N N . ARG A 1 73 ? -18.164 -34.624 23.183 1.00 24.39 73 ARG A N 1
ATOM 514 C CA . ARG A 1 73 ? -19.293 -35.437 22.734 1.00 25.92 73 ARG A CA 1
ATOM 515 C C . ARG A 1 73 ? -18.856 -36.223 21.507 1.00 25.06 73 ARG A C 1
ATOM 516 O O . ARG A 1 73 ? -18.059 -35.736 20.714 1.00 24.28 73 ARG A O 1
ATOM 524 N N . HIS A 1 74 ? -19.358 -37.448 21.370 1.00 25.55 74 HIS A N 1
ATOM 525 C CA . HIS A 1 74 ? -19.114 -38.247 20.168 1.00 24.77 74 HIS A CA 1
ATOM 526 C C . HIS A 1 74 ? -20.261 -39.226 19.954 1.00 26.00 74 HIS A C 1
ATOM 527 O O . HIS A 1 74 ? -20.994 -39.548 20.889 1.00 26.27 74 HIS A O 1
ATOM 534 N N . THR A 1 75 ? -20.389 -39.701 18.720 1.00 26.24 75 THR A N 1
ATOM 535 C CA . THR A 1 75 ? -21.343 -40.754 18.388 1.00 28.31 75 THR A CA 1
ATOM 536 C C . THR A 1 75 ? -20.879 -42.103 18.936 1.00 28.32 75 THR A C 1
ATOM 537 O O . THR A 1 75 ? -19.681 -42.329 19.153 1.00 26.83 75 THR A O 1
ATOM 541 N N . ASP A 1 76 ? -21.842 -42.990 19.167 1.00 30.66 76 ASP A N 1
ATOM 542 C CA . ASP A 1 76 ? -21.556 -44.369 19.560 1.00 31.57 76 ASP A CA 1
ATOM 543 C C . ASP A 1 76 ? -21.076 -45.162 18.352 1.00 31.24 76 ASP A C 1
ATOM 544 O O . ASP A 1 76 ? -21.309 -44.768 17.203 1.00 31.13 76 ASP A O 1
ATOM 549 N N . GLY A 1 77 ? -20.401 -46.279 18.614 1.00 30.83 77 GLY A N 1
ATOM 550 C CA . GLY A 1 77 ? -19.861 -47.121 17.554 1.00 30.89 77 GLY A CA 1
ATOM 551 C C . GLY A 1 77 ? -18.734 -46.451 16.788 1.00 29.46 77 GLY A C 1
ATOM 552 O O . GLY A 1 77 ? -18.295 -45.346 17.128 1.00 28.31 77 GLY A O 1
ATOM 553 N N . HIS A 1 78 ? -18.263 -47.133 15.749 1.00 29.70 78 HIS A N 1
ATOM 554 C CA . HIS A 1 78 ? -17.138 -46.641 14.962 1.00 28.81 78 HIS A CA 1
ATOM 555 C C . HIS A 1 78 ? -17.361 -46.816 13.464 1.00 28.67 78 HIS A C 1
ATOM 556 O O . HIS A 1 78 ? -18.156 -47.664 13.034 1.00 30.35 78 HIS A O 1
ATOM 563 N N . VAL A 1 79 ? -16.648 -46.008 12.681 1.00 27.02 79 VAL A N 1
ATOM 564 C CA . VAL A 1 79 ? -16.638 -46.120 11.225 1.00 27.08 79 VAL A CA 1
ATOM 565 C C . VAL A 1 79 ? -15.192 -46.252 10.710 1.00 26.19 79 VAL A C 1
ATOM 566 O O . VAL A 1 79 ? -14.228 -45.991 11.441 1.00 24.58 79 VAL A O 1
ATOM 570 N N . TYR A 1 80 ? -15.068 -46.644 9.447 1.00 26.80 80 TYR A N 1
ATOM 571 C CA . TYR A 1 80 ? -13.797 -46.832 8.761 1.00 26.70 80 TYR A CA 1
ATOM 572 C C . TYR A 1 80 ? -13.141 -45.502 8.391 1.00 25.36 80 TYR A C 1
ATOM 573 O O . TYR A 1 80 ? -13.767 -44.647 7.761 1.00 26.16 80 TYR A O 1
ATOM 582 N N . SER A 1 81 ? -11.876 -45.331 8.766 1.00 23.88 81 SER A N 1
ATOM 583 C CA . SER A 1 81 ? -11.126 -44.146 8.366 1.00 21.84 81 SER A CA 1
ATOM 584 C C . SER A 1 81 ? -9.712 -44.528 7.918 1.00 21.73 81 SER A C 1
ATOM 585 O O . SER A 1 81 ? -8.873 -44.801 8.762 1.00 20.08 81 SER A O 1
ATOM 588 N N . PRO A 1 82 ? -9.439 -44.533 6.598 1.00 21.69 82 PRO A N 1
ATOM 589 C CA . PRO A 1 82 ? -8.074 -44.853 6.163 1.00 21.88 82 PRO A CA 1
ATOM 590 C C . PRO A 1 82 ? -7.161 -43.644 6.375 1.00 21.38 82 PRO A C 1
ATOM 591 O O . PRO A 1 82 ? -7.463 -42.548 5.890 1.00 21.92 82 PRO A O 1
ATOM 595 N N . GLU A 1 83 ? -6.064 -43.836 7.109 1.00 20.17 83 GLU A N 1
ATOM 596 C CA . GLU A 1 83 ? -5.230 -42.713 7.508 1.00 19.21 83 GLU A CA 1
ATOM 597 C C . GLU A 1 83 ? -3.761 -42.984 7.303 1.00 19.18 83 GLU A C 1
ATOM 598 O O . GLU A 1 83 ? -3.275 -44.079 7.599 1.00 18.93 83 GLU A O 1
ATOM 604 N N . GLY A 1 84 ? -3.063 -41.985 6.780 1.00 18.65 84 GLY A N 1
ATOM 605 C CA . GLY A 1 84 ? -1.617 -41.943 6.856 1.00 18.42 84 GLY A CA 1
ATOM 606 C C . GLY A 1 84 ? -1.245 -40.871 7.870 1.00 18.15 84 GLY A C 1
ATOM 607 O O . GLY A 1 84 ? -2.095 -40.059 8.299 1.00 18.83 84 GLY A O 1
ATOM 608 N N . CYS A 1 85 ? 0.025 -40.852 8.247 1.00 17.82 85 CYS A N 1
ATOM 609 C CA . CYS A 1 85 ? 0.515 -39.920 9.245 1.00 17.01 85 CYS A CA 1
ATOM 610 C C . CYS A 1 85 ? 1.826 -39.355 8.760 1.00 17.36 85 CYS A C 1
ATOM 611 O O . CYS A 1 85 ? 2.672 -40.104 8.270 1.00 17.48 85 CYS A O 1
ATOM 614 N N . LEU A 1 86 ? 2.014 -38.042 8.911 1.00 17.74 86 LEU A N 1
ATOM 615 C CA . LEU A 1 86 ? 3.251 -37.401 8.470 1.00 18.33 86 LEU A CA 1
ATOM 616 C C . LEU A 1 86 ? 4.472 -37.900 9.226 1.00 18.53 86 LEU A C 1
ATOM 617 O O . LEU A 1 86 ? 5.580 -37.788 8.733 1.00 18.93 86 LEU A O 1
ATOM 622 N N . SER A 1 87 ? 4.264 -38.437 10.424 1.00 17.82 87 SER A N 1
ATOM 623 C CA . SER A 1 87 ? 5.367 -38.973 11.216 1.00 18.73 87 SER A CA 1
ATOM 624 C C . SER A 1 87 ? 5.782 -40.366 10.774 1.00 19.47 87 SER A C 1
ATOM 625 O O . SER A 1 87 ? 6.879 -40.794 11.120 1.00 20.80 87 SER A O 1
ATOM 628 N N . TYR A 1 88 ? 4.932 -41.043 9.993 1.00 18.70 88 TYR A N 1
ATOM 629 C CA . TYR A 1 88 ? 5.211 -42.415 9.541 1.00 20.30 88 TYR A CA 1
ATOM 630 C C . TYR A 1 88 ? 4.943 -42.509 8.053 1.00 20.40 88 TYR A C 1
ATOM 631 O O . TYR A 1 88 ? 4.043 -43.246 7.618 1.00 20.61 88 TYR A O 1
ATOM 640 N N . PRO A 1 89 ? 5.695 -41.735 7.253 1.00 21.36 89 PRO A N 1
ATOM 641 C CA . PRO A 1 89 ? 5.412 -41.731 5.821 1.00 21.97 89 PRO A CA 1
ATOM 642 C C . PRO A 1 89 ? 5.476 -43.135 5.216 1.00 22.69 89 PRO A C 1
ATOM 643 O O . PRO A 1 89 ? 6.332 -43.940 5.598 1.00 24.11 89 PRO A O 1
ATOM 647 N N . GLY A 1 90 ? 4.554 -43.410 4.298 1.00 22.14 90 GLY A N 1
ATOM 648 C CA . GLY A 1 90 ? 4.519 -44.693 3.581 1.00 23.56 90 GLY A CA 1
ATOM 649 C C . GLY A 1 90 ? 3.423 -45.637 4.056 1.00 23.78 90 GLY A C 1
ATOM 650 O O . GLY A 1 90 ? 3.022 -46.540 3.322 1.00 25.31 90 GLY A O 1
ATOM 651 N N . LYS A 1 91 ? 2.922 -45.414 5.265 1.00 21.82 91 LYS A N 1
ATOM 652 C CA . LYS A 1 91 ? 1.998 -46.329 5.943 1.00 23.28 91 LYS A CA 1
ATOM 653 C C . LYS A 1 91 ? 0.584 -45.765 5.823 1.00 21.48 91 LYS A C 1
ATOM 654 O O . LYS A 1 91 ? 0.376 -44.595 6.116 1.00 22.20 91 LYS A O 1
ATOM 660 N N . THR A 1 92 ? -0.381 -46.589 5.405 1.00 20.23 92 THR A N 1
ATOM 661 C CA . THR A 1 92 ? -1.801 -46.228 5.558 1.00 20.15 92 THR A CA 1
ATOM 662 C C . THR A 1 92 ? -2.475 -47.300 6.402 1.00 19.56 92 THR A C 1
ATOM 663 O O . THR A 1 92 ? -2.304 -48.497 6.140 1.00 20.13 92 THR A O 1
ATOM 667 N N . VAL A 1 93 ? -3.222 -46.870 7.413 1.00 19.40 93 VAL A N 1
ATOM 668 C CA . VAL A 1 93 ? -3.871 -47.784 8.351 1.00 20.31 93 VAL A CA 1
ATOM 669 C C . VAL A 1 93 ? -5.383 -47.596 8.291 1.00 20.86 93 VAL A C 1
ATOM 670 O O . VAL A 1 93 ? -5.867 -46.462 8.285 1.00 21.12 93 VAL A O 1
ATOM 674 N N . ALA A 1 94 ? -6.118 -48.704 8.227 1.00 21.84 94 ALA A N 1
ATOM 675 C CA . ALA A 1 94 ? -7.583 -48.652 8.341 1.00 22.60 94 ALA A CA 1
ATOM 676 C C . ALA A 1 94 ? -7.970 -48.474 9.812 1.00 23.00 94 ALA A C 1
ATOM 677 O O . ALA A 1 94 ? -8.008 -49.440 10.573 1.00 24.27 94 ALA A O 1
ATOM 679 N N . LYS A 1 95 ? -8.275 -47.236 10.202 1.00 22.49 95 LYS A N 1
ATOM 680 C CA . LYS A 1 95 ? -8.580 -46.917 11.593 1.00 22.55 95 LYS A CA 1
ATOM 681 C C . LYS A 1 95 ? -10.077 -46.989 11.877 1.00 23.39 95 LYS A C 1
ATOM 682 O O . LYS A 1 95 ? -10.896 -46.811 10.968 1.00 24.86 95 LYS A O 1
ATOM 688 N N . LYS A 1 96 ? -10.423 -47.284 13.126 1.00 22.59 96 LYS A N 1
ATOM 689 C CA . LYS A 1 96 ? -11.791 -47.095 13.614 1.00 23.50 96 LYS A CA 1
ATOM 690 C C . LYS A 1 96 ? -11.885 -45.722 14.274 1.00 22.47 96 LYS A C 1
ATOM 691 O O . LYS A 1 96 ? -11.059 -45.373 15.116 1.00 22.81 96 LYS A O 1
ATOM 697 N N . ARG A 1 97 ? -12.872 -44.933 13.859 1.00 22.01 97 ARG A N 1
ATOM 698 C CA . ARG A 1 97 ? -13.040 -43.576 14.380 1.00 20.86 97 ARG A CA 1
ATOM 699 C C . ARG A 1 97 ? -14.496 -43.350 14.693 1.00 21.51 97 ARG A C 1
ATOM 700 O O . ARG A 1 97 ? -15.354 -44.021 14.121 1.00 22.69 97 ARG A O 1
ATOM 708 N N . ARG A 1 98 ? -14.778 -42.398 15.579 1.00 21.49 98 ARG A N 1
ATOM 709 C CA . ARG A 1 98 ? -16.142 -41.934 15.774 1.00 22.09 98 ARG A CA 1
ATOM 710 C C . ARG A 1 98 ? -16.511 -41.113 14.547 1.00 22.7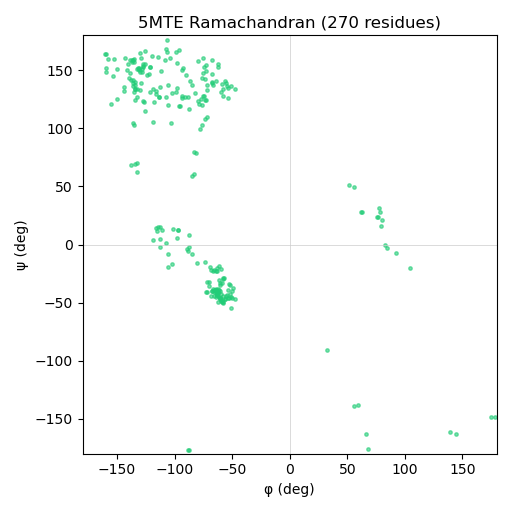4 98 ARG A C 1
ATOM 711 O O . ARG A 1 98 ? -15.702 -40.309 14.058 1.00 22.32 98 ARG A O 1
ATOM 719 N N . ASN A 1 99 ? -17.725 -41.315 14.043 1.00 24.31 99 ASN A N 1
ATOM 720 C CA . ASN A 1 99 ? -18.157 -40.587 12.856 1.00 24.91 99 ASN A CA 1
ATOM 721 C C . ASN A 1 99 ? -18.391 -39.099 13.130 1.00 24.33 99 ASN A C 1
ATOM 722 O O . ASN A 1 99 ? -18.164 -38.267 12.250 1.00 24.23 99 ASN A O 1
ATOM 727 N N . LYS A 1 100 ? -18.834 -38.771 14.342 1.00 24.01 100 LYS A N 1
ATOM 728 C CA . LYS A 1 100 ? -19.062 -37.371 14.709 1.00 24.71 100 LYS A CA 1
ATOM 729 C C . LYS A 1 100 ? -18.472 -37.077 16.076 1.00 23.66 100 LYS A C 1
ATOM 730 O O . LYS A 1 100 ? -18.569 -37.906 16.987 1.00 23.24 100 LYS A O 1
ATOM 736 N N . VAL A 1 101 ? -17.860 -35.901 16.214 1.00 22.55 101 VAL A N 1
ATOM 737 C CA . VAL A 1 101 ? -17.325 -35.439 17.501 1.00 22.22 101 VAL A CA 1
ATOM 738 C C . VAL A 1 101 ? -17.586 -33.957 17.663 1.00 22.25 101 VAL A C 1
ATOM 739 O O . VAL A 1 101 ? -17.765 -33.239 16.671 1.00 23.51 101 VAL A O 1
ATOM 743 N N . VAL A 1 102 ? -17.637 -33.520 18.922 1.00 21.55 102 VAL A N 1
ATOM 744 C CA . VAL A 1 102 ? -17.526 -32.112 19.254 1.00 21.51 102 VAL A CA 1
ATOM 745 C C . VAL A 1 102 ? -16.223 -31.946 20.017 1.00 21.06 102 VAL A C 1
ATOM 746 O O . VAL A 1 102 ? -15.970 -32.667 20.988 1.00 20.56 102 VAL A O 1
ATOM 750 N N . VAL A 1 103 ? -15.390 -31.022 19.540 1.00 20.75 103 VAL A N 1
ATOM 751 C CA . VAL A 1 103 ? -14.131 -30.685 20.200 1.00 20.38 103 VAL A CA 1
ATOM 752 C C . VAL A 1 103 ? -14.223 -29.266 20.736 1.00 21.62 103 VAL A C 1
ATOM 753 O O . VAL A 1 103 ? -14.716 -28.364 20.047 1.00 21.94 103 VAL A O 1
ATOM 757 N N . GLU A 1 104 ? -13.773 -29.077 21.970 1.00 21.46 104 GLU A N 1
ATOM 758 C CA . GLU A 1 104 ? -13.734 -27.756 22.576 1.00 22.31 104 GLU A CA 1
ATOM 759 C C . GLU A 1 104 ? -12.316 -27.396 22.992 1.00 21.01 104 GLU A C 1
ATOM 760 O O . GLU A 1 104 ? -11.476 -28.274 23.239 1.00 20.49 104 GLU A O 1
ATOM 766 N N . GLY A 1 105 ? -12.039 -26.098 23.026 1.00 20.58 105 GLY A N 1
ATOM 767 C CA . GLY A 1 105 ? -10.726 -25.618 23.421 1.00 20.31 105 GLY A CA 1
ATOM 768 C C . GLY A 1 105 ? -10.698 -24.123 23.243 1.00 20.37 105 GLY A C 1
ATOM 769 O O . GLY A 1 105 ? -11.724 -23.452 23.421 1.00 21.18 105 GLY A O 1
ATOM 770 N N . TYR A 1 106 ? -9.519 -23.603 22.914 1.00 20.79 106 TYR A N 1
ATOM 771 C CA . TYR A 1 106 ? -9.295 -22.170 22.781 1.00 21.55 106 TYR A CA 1
ATOM 772 C C . TYR A 1 106 ? -8.586 -21.854 21.484 1.00 21.25 106 TYR A C 1
ATOM 773 O O . TYR A 1 106 ? -7.825 -22.685 20.978 1.00 19.54 106 TYR A O 1
ATOM 782 N N . ASP A 1 107 ? -8.842 -20.663 20.945 1.00 22.34 107 ASP A N 1
ATOM 783 C CA . ASP A 1 107 ? -8.105 -20.198 19.767 1.00 23.58 107 ASP A CA 1
ATOM 784 C C . ASP A 1 107 ? -6.842 -19.464 20.200 1.00 25.00 107 ASP A C 1
ATOM 785 O O . ASP A 1 107 ? -6.554 -19.387 21.391 1.00 24.47 107 ASP A O 1
ATOM 790 N N . MET A 1 108 ? -6.101 -18.921 19.236 1.00 26.61 108 MET A N 1
ATOM 791 C CA . MET A 1 108 ? -4.815 -18.262 19.513 1.00 29.58 108 MET A CA 1
ATOM 792 C C . MET A 1 108 ? -4.941 -17.028 20.406 1.00 29.55 108 MET A C 1
ATOM 793 O O . MET A 1 108 ? -3.950 -16.573 20.991 1.00 30.27 108 MET A O 1
ATOM 798 N N . ASP A 1 109 ? -6.149 -16.474 20.472 1.00 29.29 109 ASP A N 1
ATOM 799 C CA . ASP A 1 109 ? -6.428 -15.307 21.300 1.00 30.03 109 ASP A CA 1
ATOM 800 C C . ASP A 1 109 ? -7.118 -15.700 22.603 1.00 28.75 109 ASP A C 1
ATOM 801 O O . ASP A 1 109 ? -7.635 -14.841 23.314 1.00 29.48 109 ASP A O 1
ATOM 806 N N . TRP A 1 110 ? -7.114 -16.996 22.913 1.00 26.97 110 TRP A N 1
ATOM 807 C CA . TRP A 1 110 ? -7.724 -17.534 24.135 1.00 26.81 110 TRP A CA 1
ATOM 808 C C . TRP A 1 110 ? -9.230 -17.311 24.249 1.00 27.55 110 TRP A C 1
ATOM 809 O O . TRP A 1 110 ? -9.779 -17.225 25.349 1.00 28.41 110 TRP A O 1
ATOM 820 N N . GLN A 1 111 ? -9.887 -17.219 23.096 1.00 27.29 111 GLN A N 1
ATOM 821 C CA . GLN A 1 111 ? -11.342 -17.266 23.046 1.00 27.47 111 GLN A CA 1
ATOM 822 C C . GLN A 1 111 ? -11.770 -18.728 23.007 1.00 26.16 111 GLN A C 1
ATOM 823 O O . GLN A 1 111 ? -11.160 -19.536 22.293 1.00 24.42 111 GLN A O 1
ATOM 829 N N . PRO A 1 112 ? -12.807 -19.084 23.783 1.00 26.32 112 PRO A N 1
ATOM 830 C CA . PRO A 1 112 ? -13.269 -20.470 23.756 1.00 25.97 112 PRO A CA 1
ATOM 831 C C . PRO A 1 112 ? -13.878 -20.834 22.407 1.00 26.42 112 PRO A C 1
ATOM 832 O O . PRO A 1 112 ? -14.634 -20.044 21.828 1.00 28.21 112 PRO A O 1
ATOM 836 N N . ILE A 1 113 ? -13.543 -22.018 21.906 1.00 25.01 113 ILE A N 1
ATOM 837 C CA . ILE A 1 113 ? -14.102 -22.479 20.640 1.00 25.47 113 ILE A CA 1
ATOM 838 C C . ILE A 1 113 ? -14.720 -23.870 20.758 1.00 24.95 113 ILE A C 1
ATOM 839 O O . ILE A 1 113 ? -14.350 -24.657 21.633 1.00 24.62 113 ILE A O 1
ATOM 844 N N . THR A 1 114 ? -15.699 -24.127 19.895 1.00 25.44 114 THR A N 1
ATOM 845 C CA . THR A 1 114 ? -16.375 -25.410 19.813 1.00 26.11 114 THR A CA 1
ATOM 846 C C . THR A 1 114 ? -16.412 -25.778 18.339 1.00 25.40 114 THR A C 1
ATOM 847 O O . THR A 1 114 ? -16.748 -24.935 17.489 1.00 26.61 114 THR A O 1
ATOM 851 N N . ILE A 1 115 ? -16.063 -27.026 18.040 1.00 24.35 115 ILE A N 1
ATOM 852 C CA . ILE A 1 115 ? -16.057 -27.526 16.676 1.00 24.38 115 ILE A CA 1
ATOM 853 C C . ILE A 1 115 ? -16.918 -28.782 16.623 1.00 24.21 115 ILE A C 1
ATOM 854 O O . ILE A 1 115 ? -16.578 -29.791 17.240 1.00 23.97 115 ILE A O 1
ATOM 859 N N . ALA A 1 116 ? -18.025 -28.713 15.895 1.00 24.30 116 ALA A N 1
ATOM 860 C CA . ALA A 1 116 ? -18.829 -29.898 15.611 1.00 25.02 116 ALA A CA 1
ATOM 861 C C . ALA A 1 116 ? -18.406 -30.433 14.253 1.00 24.90 116 ALA A C 1
ATOM 862 O O . ALA A 1 116 ? -18.533 -29.745 13.230 1.00 25.93 116 ALA A O 1
ATOM 864 N N . ALA A 1 117 ? -17.914 -31.667 14.243 1.00 23.24 117 ALA A N 1
ATOM 865 C CA . ALA A 1 117 ? -17.352 -32.249 13.031 1.00 23.14 117 ALA A CA 1
ATOM 866 C C . ALA A 1 117 ? -17.876 -33.650 12.757 1.00 23.31 117 ALA A C 1
ATOM 867 O O . ALA A 1 117 ? -18.225 -34.388 13.687 1.00 23.08 117 ALA A O 1
ATOM 869 N N . LYS A 1 118 ? -17.906 -33.999 11.472 1.00 23.11 118 LYS A N 1
ATOM 870 C CA . LYS A 1 118 ? -18.324 -35.318 10.996 1.00 24.04 118 LYS A CA 1
ATOM 871 C C . LYS A 1 118 ? -17.363 -35.764 9.906 1.00 24.04 118 LYS A C 1
ATOM 872 O O . LYS A 1 118 ? -16.659 -34.942 9.321 1.00 24.63 118 LYS A O 1
ATOM 874 N N . GLY A 1 119 ? -17.302 -37.066 9.662 1.00 23.84 119 GLY A N 1
ATOM 875 C CA . GLY A 1 119 ? -16.458 -37.594 8.591 1.00 23.47 119 GLY A CA 1
ATOM 876 C C . GLY A 1 119 ? -15.003 -37.186 8.705 1.00 22.73 119 GLY A C 1
ATOM 877 O O . GLY A 1 119 ? -14.445 -37.168 9.805 1.00 21.52 119 GLY A O 1
ATOM 878 N N . LEU A 1 120 ? -14.393 -36.846 7.571 1.00 22.68 120 LEU A N 1
ATOM 879 C CA . LEU A 1 120 ? -12.964 -36.569 7.523 1.00 22.01 120 LEU A CA 1
ATOM 880 C C . LEU A 1 120 ? -12.493 -35.575 8.586 1.00 20.81 120 LEU A C 1
ATOM 881 O O . LEU A 1 120 ? -11.482 -35.817 9.252 1.00 20.14 120 LEU A O 1
ATOM 886 N N . THR A 1 121 ? -13.213 -34.466 8.753 1.00 21.26 121 THR A N 1
ATOM 887 C CA . THR A 1 121 ? -12.806 -33.472 9.754 1.00 20.44 121 THR A CA 1
ATOM 888 C C . THR A 1 121 ? -12.837 -34.046 11.171 1.00 19.63 121 THR A C 1
ATOM 889 O O . THR A 1 121 ? -11.952 -33.748 11.978 1.00 19.49 121 THR A O 1
ATOM 893 N N . ALA A 1 122 ? -13.838 -34.876 11.463 1.00 19.79 122 ALA A N 1
ATOM 894 C CA . ALA A 1 122 ? -13.896 -35.568 12.751 1.00 19.38 122 ALA A CA 1
ATOM 895 C C . ALA A 1 122 ? -12.717 -36.523 12.901 1.00 18.78 122 ALA A C 1
ATOM 896 O O . ALA A 1 122 ? -12.114 -36.596 13.972 1.00 18.63 122 ALA A O 1
ATOM 898 N N . PHE A 1 123 ? -12.388 -37.232 11.818 1.00 19.15 123 PHE A N 1
ATOM 899 C CA . PHE A 1 123 ? -11.267 -38.167 11.838 1.00 18.98 123 PHE A CA 1
ATOM 900 C C . PHE A 1 123 ? -9.966 -37.417 12.116 1.00 18.47 123 PHE A C 1
ATOM 901 O O . PHE A 1 123 ? -9.149 -37.872 12.924 1.00 19.28 123 PHE A O 1
ATOM 909 N N . CYS A 1 124 ? -9.777 -36.277 11.443 1.00 18.60 124 CYS A N 1
ATOM 910 C CA . CYS A 1 124 ? -8.572 -35.478 11.659 1.00 19.20 124 CYS A CA 1
ATOM 911 C C . CYS A 1 124 ? -8.434 -35.047 13.117 1.00 18.56 124 CYS A C 1
ATOM 912 O O . CYS A 1 124 ? -7.363 -35.170 13.716 1.00 18.46 124 CYS A O 1
ATOM 916 N N . LEU A 1 125 ? -9.508 -34.492 13.680 1.00 17.78 125 LEU A N 1
ATOM 917 C CA . LEU A 1 125 ? -9.478 -34.081 15.080 1.00 17.38 125 LEU A CA 1
ATOM 918 C C . LEU A 1 125 ? -9.076 -35.224 15.999 1.00 16.60 125 LEU A C 1
ATOM 919 O O . LEU A 1 125 ? -8.247 -35.046 16.899 1.00 16.84 125 LEU A O 1
ATOM 924 N N . GLN A 1 126 ? -9.640 -36.411 15.770 1.00 16.98 126 GLN A N 1
ATOM 925 C CA . GLN A 1 126 ? -9.299 -37.563 16.612 1.00 16.73 126 GLN A CA 1
ATOM 926 C C . GLN A 1 126 ? -7.845 -37.974 16.428 1.00 16.37 126 GLN A C 1
ATOM 927 O O . GLN A 1 126 ? -7.158 -38.296 17.401 1.00 17.06 126 GLN A O 1
ATOM 933 N N . HIS A 1 127 ? -7.380 -37.917 15.187 1.00 16.52 127 HIS A N 1
ATOM 934 C CA . HIS A 1 127 ? -5.984 -38.269 14.860 1.00 16.42 127 HIS A CA 1
ATOM 935 C C . HIS A 1 127 ? -5.019 -37.339 15.599 1.00 15.79 127 HIS A C 1
ATOM 936 O O . HIS A 1 127 ? -4.043 -37.797 16.209 1.00 15.53 127 HIS A O 1
ATOM 943 N N . GLU A 1 128 ? -5.307 -36.030 15.573 1.00 15.69 128 GLU A N 1
ATOM 944 C CA . GLU A 1 128 ? -4.402 -35.048 16.193 1.00 15.58 128 GLU A CA 1
ATOM 945 C C . GLU A 1 128 ? -4.446 -35.108 17.717 1.00 16.46 128 GLU A C 1
ATOM 946 O O . GLU A 1 128 ? -3.410 -34.996 18.389 1.00 16.82 128 GLU A O 1
ATOM 952 N N . ILE A 1 129 ? -5.644 -35.267 18.277 1.00 16.15 129 ILE A N 1
ATOM 953 C CA . ILE A 1 129 ? -5.755 -35.371 19.732 1.00 17.20 129 ILE A CA 1
ATOM 954 C C . ILE A 1 129 ? -5.045 -36.639 20.210 1.00 17.42 129 ILE A C 1
ATOM 955 O O . ILE A 1 129 ? -4.346 -36.628 21.236 1.00 17.77 129 ILE A O 1
ATOM 960 N N . ASP A 1 130 ? -5.179 -37.728 19.450 1.00 17.28 130 ASP A N 1
ATOM 961 C CA . AS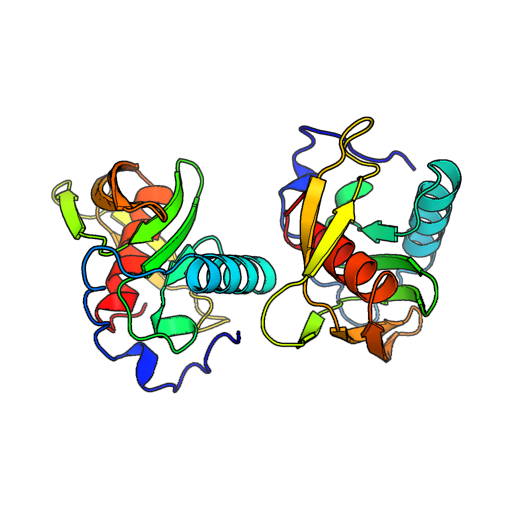P A 1 130 ? -4.434 -38.947 19.772 1.00 17.17 130 ASP A CA 1
ATOM 962 C C . ASP A 1 130 ? -2.935 -38.639 19.896 1.00 16.74 130 ASP A C 1
ATOM 963 O O . ASP A 1 130 ? -2.274 -39.092 20.834 1.00 17.23 130 ASP A O 1
ATOM 968 N N . HIS A 1 131 ? -2.385 -37.886 18.937 1.00 16.19 131 HIS A N 1
ATOM 969 C CA . HIS A 1 131 ? -0.956 -37.562 18.998 1.00 16.06 131 HIS A CA 1
ATOM 970 C C . HIS A 1 131 ? -0.586 -36.933 20.337 1.00 16.43 131 HIS A C 1
ATOM 971 O O . HIS A 1 131 ? 0.476 -37.218 20.876 1.00 17.28 131 HIS A O 1
ATOM 978 N N . LEU A 1 132 ? -1.464 -36.069 20.851 1.00 16.18 132 LEU A N 1
ATOM 979 C CA . LEU A 1 132 ? -1.186 -35.354 22.093 1.00 16.63 132 LEU A CA 1
ATOM 980 C C . LEU A 1 132 ? -1.101 -36.296 23.290 1.00 17.41 132 LEU A C 1
ATOM 981 O O . LEU A 1 132 ? -0.533 -35.945 24.339 1.00 18.64 132 LEU A O 1
ATOM 986 N N . ASN A 1 133 ? -1.706 -37.474 23.142 1.00 17.50 133 ASN A N 1
ATOM 987 C CA . ASN A 1 133 ? -1.676 -38.500 24.182 1.00 18.90 133 ASN A CA 1
ATOM 988 C C . ASN A 1 133 ? -0.605 -39.556 23.914 1.00 19.30 133 ASN A C 1
ATOM 989 O O . ASN A 1 133 ? -0.505 -40.551 24.632 1.00 19.49 133 ASN A O 1
ATOM 994 N N . GLY A 1 134 ? 0.196 -39.338 22.872 1.00 19.11 134 GLY A N 1
ATOM 995 C CA . GLY A 1 134 ? 1.239 -40.291 22.481 1.00 19.19 134 GLY A CA 1
ATOM 996 C C . GLY A 1 134 ? 0.690 -41.498 21.756 1.00 19.73 134 GLY A C 1
ATOM 997 O O . GLY A 1 134 ? 1.314 -42.564 21.750 1.00 20.75 134 GLY A O 1
ATOM 998 N N . VAL A 1 135 ? -0.476 -41.337 21.146 1.00 18.48 135 VAL A N 1
ATOM 999 C CA . VAL A 1 135 ? -1.145 -42.442 20.476 1.00 18.52 135 VAL A CA 1
ATOM 1000 C C . VAL A 1 135 ? -1.019 -42.190 18.978 1.00 17.86 135 VAL A C 1
ATOM 1001 O O . VAL A 1 135 ? -1.367 -41.112 18.496 1.00 16.95 135 VAL A O 1
ATOM 1005 N N . THR A 1 136 ? -0.512 -43.181 18.247 1.00 19.63 136 THR A N 1
ATOM 1006 C CA . THR A 1 136 ? -0.232 -43.041 16.817 1.00 20.64 136 THR A CA 1
ATOM 1007 C C . THR A 1 136 ? -0.856 -44.196 16.030 1.00 20.83 136 THR A C 1
ATOM 1008 O O . THR A 1 136 ? -1.166 -45.241 16.611 1.00 21.99 136 THR A O 1
ATOM 1012 N N . ILE A 1 137 ? -1.031 -44.012 14.721 1.00 20.17 137 ILE A N 1
ATOM 1013 C CA . ILE A 1 137 ? -1.723 -45.011 13.882 1.00 22.06 137 ILE A CA 1
ATOM 1014 C C . ILE A 1 137 ? -0.951 -46.329 13.759 1.00 23.19 137 ILE A C 1
ATOM 1015 O O . ILE A 1 137 ? 0.276 -46.335 13.775 1.00 24.37 137 ILE A O 1
ATOM 1021 N N . MET B 1 1 ? -0.079 -19.777 -22.121 1.00 40.99 1 MET B N 1
ATOM 1022 C CA . MET B 1 1 ? -0.649 -20.589 -21.006 1.00 39.91 1 MET B CA 1
ATOM 1023 C C . MET B 1 1 ? -1.274 -19.677 -19.953 1.00 37.95 1 MET B C 1
ATOM 1024 O O . MET B 1 1 ? -0.619 -18.764 -19.445 1.00 37.91 1 MET B O 1
ATOM 1029 N N . LYS B 1 2 ? -2.536 -19.951 -19.630 1.00 36.45 2 LYS B N 1
ATOM 1030 C CA . LYS B 1 2 ? -3.347 -19.137 -18.718 1.00 34.58 2 LYS B CA 1
ATOM 1031 C C . LYS B 1 2 ? -2.952 -19.305 -17.244 1.00 31.27 2 LYS B C 1
ATOM 1032 O O . LYS B 1 2 ? -2.617 -20.406 -16.800 1.00 29.59 2 LYS B O 1
ATOM 1038 N N . ILE B 1 3 ? -2.998 -18.207 -16.491 1.00 28.85 3 ILE B N 1
ATOM 1039 C CA . ILE B 1 3 ? -2.773 -18.262 -15.042 1.00 26.97 3 ILE B CA 1
ATOM 1040 C C . ILE B 1 3 ? -4.113 -18.394 -14.319 1.00 26.33 3 ILE B C 1
ATOM 1041 O O . ILE B 1 3 ? -5.041 -17.600 -14.560 1.00 27.18 3 ILE B O 1
ATOM 1046 N N . LEU B 1 4 ? -4.227 -19.418 -13.475 1.00 24.98 4 LEU B N 1
ATOM 1047 C CA . LEU B 1 4 ? -5.434 -19.651 -12.688 1.00 25.34 4 LEU B CA 1
ATOM 1048 C C . LEU B 1 4 ? -5.566 -18.632 -11.573 1.00 25.56 4 LEU B C 1
ATOM 1049 O O . LEU B 1 4 ? -4.571 -18.131 -11.036 1.00 23.84 4 LEU B O 1
ATOM 1054 N N . LYS B 1 5 ? -6.813 -18.323 -11.231 1.00 26.97 5 LYS B N 1
ATOM 1055 C CA . LYS B 1 5 ? -7.113 -17.215 -10.342 1.00 29.18 5 LYS B CA 1
ATOM 1056 C C . LYS B 1 5 ? -8.155 -17.540 -9.283 1.00 30.56 5 LYS B C 1
ATOM 1057 O O . LYS B 1 5 ? -8.949 -18.477 -9.429 1.00 31.02 5 LYS B O 1
ATOM 1063 N N . ASP B 1 6 ? -8.123 -16.742 -8.219 1.00 31.58 6 ASP B N 1
ATOM 1064 C CA . ASP B 1 6 ? -9.028 -16.840 -7.056 1.00 34.03 6 ASP B CA 1
ATOM 1065 C C . ASP B 1 6 ? -9.540 -18.207 -6.621 1.00 34.05 6 ASP B C 1
ATOM 1066 O O . ASP B 1 6 ? -8.895 -18.865 -5.804 1.00 33.24 6 ASP B O 1
ATOM 1071 N N . ASP B 1 7 ? -10.686 -18.641 -7.141 1.00 35.81 7 ASP B N 1
ATOM 1072 C CA . ASP B 1 7 ? -11.310 -19.868 -6.631 1.00 36.21 7 ASP B CA 1
ATOM 1073 C C . ASP B 1 7 ? -10.831 -21.162 -7.294 1.00 35.78 7 ASP B C 1
ATOM 1074 O O . ASP B 1 7 ? -11.246 -22.258 -6.889 1.00 36.80 7 ASP B O 1
ATOM 1076 N N . ALA B 1 8 ? -9.947 -21.052 -8.287 1.00 33.43 8 ALA B N 1
ATOM 1077 C CA . ALA B 1 8 ? -9.552 -22.228 -9.053 1.00 32.12 8 ALA B CA 1
ATOM 1078 C C . ALA B 1 8 ? -9.066 -23.313 -8.092 1.00 30.82 8 ALA B C 1
ATOM 1079 O O . ALA B 1 8 ? -8.203 -23.050 -7.250 1.00 29.33 8 ALA B O 1
ATOM 1081 N N . PRO B 1 9 ? -9.658 -24.523 -8.185 1.00 30.69 9 PRO B N 1
ATOM 1082 C CA . PRO B 1 9 ? -9.364 -25.586 -7.223 1.00 29.98 9 PRO B CA 1
ATOM 1083 C C . PRO B 1 9 ? -7.888 -25.979 -7.170 1.00 27.78 9 PRO B C 1
ATOM 1084 O O . PRO B 1 9 ? -7.395 -26.339 -6.098 1.00 27.24 9 PRO B O 1
ATOM 1088 N N . GLU B 1 10 ? -7.198 -25.900 -8.307 1.00 26.77 10 GLU B N 1
ATOM 1089 C CA . GLU B 1 10 ? -5.774 -26.261 -8.371 1.00 25.22 10 GLU B CA 1
ATOM 1090 C C . GLU B 1 10 ? -4.915 -25.437 -7.404 1.00 23.60 10 GLU B C 1
ATOM 1091 O O . GLU B 1 10 ? -3.887 -25.908 -6.920 1.00 22.38 10 GLU B O 1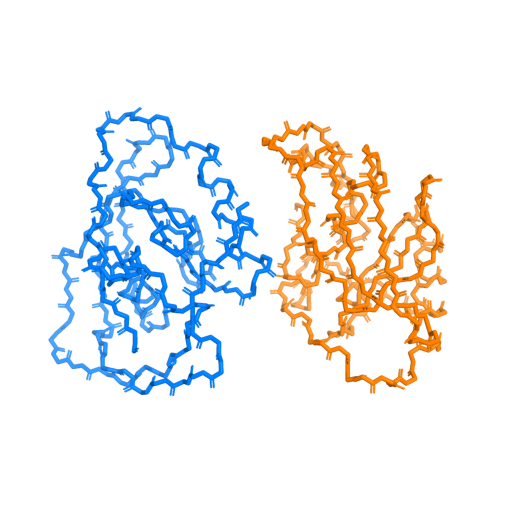
ATOM 1097 N N . LEU B 1 11 ? -5.347 -24.214 -7.123 1.00 23.25 11 LEU B N 1
ATOM 1098 C CA . LEU B 1 11 ? -4.579 -23.316 -6.250 1.00 22.22 11 LEU B CA 1
ATOM 1099 C C . LEU B 1 11 ? -4.535 -23.770 -4.795 1.00 22.68 11 LEU B C 1
ATOM 1100 O O . LEU B 1 11 ? -3.627 -23.378 -4.054 1.00 21.63 11 LEU B O 1
ATOM 1105 N N . HIS B 1 12 ? -5.501 -24.595 -4.392 1.00 23.57 12 HIS B N 1
ATOM 1106 C CA . HIS B 1 12 ? -5.517 -25.120 -3.031 1.00 24.24 12 HIS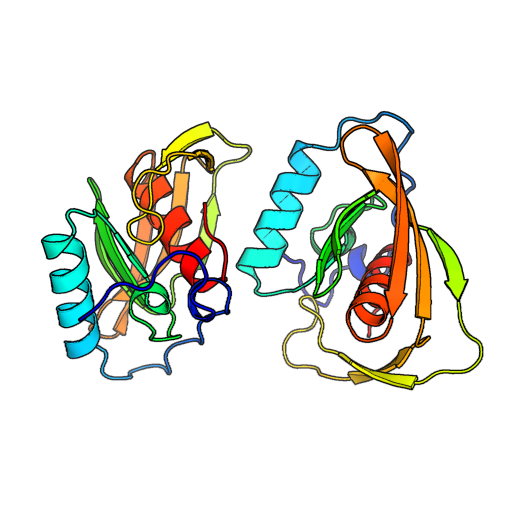 B CA 1
ATOM 1107 C C . HIS B 1 12 ? -5.305 -26.624 -2.959 1.00 25.02 12 HIS B C 1
ATOM 1108 O O . HIS B 1 12 ? -5.540 -27.252 -1.922 1.00 26.65 12 HIS B O 1
ATOM 1115 N N . ALA B 1 13 ? -4.833 -27.193 -4.071 1.00 24.02 13 ALA B N 1
ATOM 1116 C CA . ALA B 1 13 ? -4.464 -28.603 -4.114 1.00 23.90 13 ALA B CA 1
ATOM 1117 C C . ALA B 1 13 ? -2.956 -28.731 -3.924 1.00 22.87 13 ALA B C 1
ATOM 1118 O O . ALA B 1 13 ? -2.205 -27.784 -4.176 1.00 21.70 13 ALA B O 1
ATOM 1120 N N . ILE B 1 14 ? -2.528 -29.896 -3.458 1.00 23.19 14 ILE B N 1
ATOM 1121 C CA . ILE B 1 14 ? -1.110 -30.190 -3.300 1.00 22.73 14 ILE B CA 1
ATOM 1122 C C . ILE B 1 14 ? -0.533 -30.774 -4.599 1.00 22.37 14 ILE B C 1
ATOM 1123 O O . ILE B 1 14 ? -1.073 -31.730 -5.171 1.00 23.89 14 ILE B O 1
ATOM 1128 N N . ALA B 1 15 ? 0.543 -30.169 -5.091 1.00 20.51 15 ALA B N 1
ATOM 1129 C CA . ALA B 1 15 ? 1.195 -30.656 -6.302 1.00 19.86 15 ALA B CA 1
ATOM 1130 C C . ALA B 1 15 ? 2.000 -31.920 -6.017 1.00 20.04 15 ALA B C 1
ATOM 1131 O O . ALA B 1 15 ? 2.560 -32.081 -4.917 1.00 19.62 15 ALA B O 1
ATOM 1133 N N . ALA B 1 16 ? 2.068 -32.801 -7.019 1.00 20.94 16 ALA B N 1
ATOM 1134 C CA . ALA B 1 16 ? 2.772 -34.065 -6.893 1.00 21.73 16 ALA B CA 1
ATOM 1135 C C . ALA B 1 16 ? 4.229 -33.939 -7.310 1.00 21.44 16 ALA B C 1
ATOM 1136 O O . ALA B 1 16 ? 4.578 -33.171 -8.214 1.00 20.55 16 ALA B O 1
ATOM 1138 N N . GLU B 1 17 ? 5.069 -34.700 -6.628 1.00 22.73 17 GLU B N 1
ATOM 1139 C CA . GLU B 1 17 ? 6.481 -34.795 -6.955 1.00 23.48 17 GLU B CA 1
ATOM 1140 C C . GLU B 1 17 ? 6.674 -35.177 -8.420 1.00 22.70 17 GLU B C 1
ATOM 1141 O O . GLU B 1 17 ? 6.001 -36.075 -8.929 1.00 23.35 17 GLU B O 1
ATOM 1147 N N . VAL B 1 18 ? 7.589 -34.488 -9.096 1.00 21.01 18 VAL B N 1
ATOM 1148 C CA . VAL B 1 18 ? 7.946 -34.854 -10.465 1.00 20.75 18 VAL B CA 1
ATOM 1149 C C . VAL B 1 18 ? 8.782 -36.137 -10.447 1.00 20.95 18 VAL B C 1
ATOM 1150 O O . VAL B 1 18 ? 9.814 -36.202 -9.766 1.00 20.63 18 VAL B O 1
ATOM 1154 N N . PRO B 1 19 ? 8.336 -37.170 -11.189 1.00 22.31 19 PRO B N 1
ATOM 1155 C CA . PRO B 1 19 ? 9.123 -38.396 -11.250 1.00 23.38 19 PRO B CA 1
ATOM 1156 C C . PRO B 1 19 ? 10.550 -38.105 -11.705 1.00 23.52 19 PRO B C 1
ATOM 1157 O O . PRO B 1 19 ? 10.764 -37.300 -12.616 1.00 23.04 19 PRO B O 1
ATOM 1161 N N . HIS B 1 20 ? 11.514 -38.770 -11.082 1.00 24.20 20 HIS B N 1
ATOM 1162 C CA . HIS B 1 20 ? 12.914 -38.437 -11.318 1.00 25.44 20 HIS B CA 1
ATOM 1163 C C . HIS B 1 20 ? 13.279 -38.612 -12.781 1.00 25.90 20 HIS B C 1
ATOM 1164 O O . HIS B 1 20 ? 12.974 -39.632 -13.390 1.00 26.74 20 HIS B O 1
ATOM 1171 N N . GLY B 1 21 ? 13.927 -37.599 -13.341 1.00 25.55 21 GLY B N 1
ATOM 1172 C CA . GLY B 1 21 ? 14.380 -37.635 -14.720 1.00 25.29 21 GLY B CA 1
ATOM 1173 C C . GLY B 1 21 ? 13.356 -37.241 -15.772 1.00 25.29 21 GLY B C 1
ATOM 1174 O O . GLY B 1 21 ? 13.676 -37.194 -16.952 1.00 26.74 21 GLY B O 1
ATOM 1175 N N . GLU B 1 22 ? 12.125 -36.955 -15.353 1.00 24.38 22 GLU B N 1
ATOM 1176 C CA . GLU B 1 22 ? 11.076 -36.615 -16.319 1.00 24.82 22 GLU B CA 1
ATOM 1177 C C . GLU B 1 22 ? 11.419 -35.326 -17.054 1.00 25.31 22 GLU B C 1
ATOM 1178 O O . GLU B 1 22 ? 11.957 -34.372 -16.472 1.00 23.99 22 GLU B O 1
ATOM 1184 N N . ASP B 1 23 ? 11.112 -35.317 -18.343 1.00 26.80 23 ASP B N 1
ATOM 1185 C CA . ASP B 1 23 ? 11.332 -34.167 -19.199 1.00 28.46 23 ASP B CA 1
ATOM 1186 C C . ASP B 1 23 ? 10.327 -33.055 -18.870 1.00 28.15 23 ASP B C 1
ATOM 1187 O O . ASP B 1 23 ? 9.133 -33.179 -19.173 1.00 28.93 23 ASP B O 1
ATOM 1192 N N . VAL B 1 24 ? 10.842 -31.973 -18.275 1.00 27.90 24 VAL B N 1
ATOM 1193 C CA . VAL B 1 24 ? 10.050 -30.818 -17.820 1.00 28.46 24 VAL B CA 1
ATOM 1194 C C . VAL B 1 24 ? 10.327 -29.537 -18.617 1.00 29.14 24 VAL B C 1
ATOM 1195 O O . VAL B 1 24 ? 9.709 -28.493 -18.348 1.00 29.13 24 VAL B O 1
ATOM 1199 N N . LYS B 1 25 ? 11.260 -29.611 -19.567 1.00 30.60 25 LYS B N 1
ATOM 1200 C CA . LYS B 1 25 ? 11.815 -28.420 -20.218 1.00 31.29 25 LYS B CA 1
ATOM 1201 C C . LYS B 1 25 ? 10.756 -27.521 -20.858 1.00 31.70 25 LYS B C 1
ATOM 1202 O O . LYS B 1 25 ? 10.766 -26.300 -20.660 1.00 31.72 25 LYS B O 1
ATOM 1204 N N . ASP B 1 26 ? 9.835 -28.127 -21.602 1.00 31.75 26 ASP B N 1
ATOM 1205 C CA . ASP B 1 26 ? 8.777 -27.383 -22.265 1.00 32.08 26 ASP B CA 1
ATOM 1206 C C . ASP B 1 26 ? 7.842 -26.689 -21.267 1.00 30.03 26 ASP B C 1
ATOM 1207 O O . ASP B 1 26 ? 7.490 -25.518 -21.448 1.00 29.72 26 ASP B O 1
ATOM 1212 N N . LEU B 1 27 ? 7.436 -27.412 -20.225 1.00 28.05 27 LEU B N 1
ATOM 1213 C CA . LEU B 1 27 ? 6.574 -26.833 -19.189 1.00 26.42 27 LEU B CA 1
ATOM 1214 C C . LEU B 1 27 ? 7.259 -25.651 -18.505 1.00 25.42 27 LEU B C 1
ATOM 1215 O O . LEU B 1 27 ? 6.619 -24.635 -18.228 1.00 24.52 27 LEU B O 1
ATOM 1220 N N . VAL B 1 28 ? 8.557 -25.785 -18.256 1.00 24.92 28 VAL B N 1
ATOM 1221 C CA . VAL B 1 28 ? 9.337 -24.711 -17.644 1.00 24.61 28 VAL B CA 1
ATOM 1222 C C . VAL B 1 28 ? 9.365 -23.481 -18.552 1.00 25.59 28 VAL B C 1
ATOM 1223 O O . VAL B 1 28 ? 9.229 -22.352 -18.068 1.00 24.74 28 VAL B O 1
ATOM 1227 N N . LEU B 1 29 ? 9.523 -23.703 -19.856 1.00 26.33 29 LEU B N 1
ATOM 1228 C CA . LEU B 1 29 ? 9.400 -22.622 -20.840 1.00 27.84 29 LEU B CA 1
ATOM 1229 C C . LEU B 1 29 ? 8.045 -21.942 -20.773 1.00 27.43 29 LEU B C 1
ATOM 1230 O O . LEU B 1 29 ? 7.972 -20.710 -20.716 1.00 27.80 29 LEU B O 1
ATOM 1235 N N . ASP B 1 30 ? 6.972 -22.732 -20.790 1.00 27.04 30 ASP B N 1
ATOM 1236 C CA . ASP B 1 30 ? 5.619 -22.176 -20.716 1.00 27.11 30 ASP B CA 1
ATOM 1237 C C . ASP B 1 30 ? 5.415 -21.334 -19.456 1.00 25.18 30 ASP B C 1
ATOM 1238 O O . ASP B 1 30 ? 4.833 -20.240 -19.509 1.00 24.88 30 ASP B O 1
ATOM 1243 N N . MET B 1 31 ? 5.880 -21.850 -18.318 1.00 23.25 31 MET B N 1
ATOM 1244 C CA . MET B 1 31 ? 5.723 -21.142 -17.048 1.00 22.07 31 MET B CA 1
ATOM 1245 C C . MET B 1 31 ? 6.547 -19.852 -17.027 1.00 22.13 31 MET B C 1
ATOM 1246 O O . MET B 1 31 ? 6.091 -18.824 -16.510 1.00 21.82 31 MET B O 1
ATOM 1251 N N . THR B 1 32 ? 7.752 -19.908 -17.603 1.00 22.77 32 THR B N 1
ATOM 1252 C CA . THR B 1 32 ? 8.595 -18.725 -17.720 1.00 23.29 32 THR B CA 1
ATOM 1253 C C . THR B 1 32 ? 7.890 -17.648 -18.554 1.00 23.80 32 THR B C 1
ATOM 1254 O O . THR B 1 32 ? 7.851 -16.475 -18.162 1.00 23.80 32 THR B O 1
ATOM 1258 N N . ALA B 1 33 ? 7.319 -18.053 -19.686 1.00 23.73 33 ALA B N 1
ATOM 1259 C CA . ALA B 1 33 ? 6.548 -17.142 -20.539 1.00 24.65 33 ALA B CA 1
ATOM 1260 C C . ALA B 1 33 ? 5.336 -16.544 -19.808 1.00 24.41 33 ALA B C 1
ATOM 1261 O O . ALA B 1 33 ? 5.103 -15.328 -19.859 1.00 24.63 33 ALA B O 1
ATOM 1263 N N . ALA B 1 34 ? 4.571 -17.390 -19.122 1.00 23.32 34 ALA B N 1
ATOM 1264 C CA . ALA B 1 34 ? 3.351 -16.920 -18.460 1.00 23.58 34 ALA B CA 1
ATOM 1265 C C . ALA B 1 34 ? 3.689 -15.940 -17.335 1.00 23.18 34 ALA B C 1
ATOM 1266 O O . ALA B 1 34 ? 3.059 -14.890 -17.206 1.00 24.31 34 ALA B O 1
ATOM 1268 N N . MET B 1 35 ? 4.697 -16.292 -16.540 1.00 22.29 35 MET B N 1
ATOM 1269 C CA . MET B 1 35 ? 5.201 -15.423 -15.476 1.00 21.88 35 MET B CA 1
ATOM 1270 C C . MET B 1 35 ? 5.630 -14.059 -16.016 1.00 22.62 35 MET B C 1
ATOM 1271 O O . MET B 1 35 ? 5.268 -13.007 -15.473 1.00 22.51 35 MET B O 1
ATOM 1276 N N . THR B 1 36 ? 6.385 -14.071 -17.106 1.00 23.03 36 THR B N 1
ATOM 1277 C CA . THR B 1 36 ? 6.895 -12.833 -17.677 1.00 24.46 36 THR B CA 1
ATOM 1278 C C . THR B 1 36 ? 5.765 -11.974 -18.268 1.00 26.44 36 THR B C 1
ATOM 1279 O O . THR B 1 36 ? 5.717 -10.756 -18.040 1.00 27.29 36 THR B O 1
ATOM 1283 N N . ALA B 1 37 ? 4.853 -12.606 -19.008 1.00 26.90 37 ALA B N 1
ATOM 1284 C CA . ALA B 1 37 ? 3.737 -11.880 -19.633 1.00 28.48 37 ALA B CA 1
ATOM 1285 C C . ALA B 1 37 ? 2.838 -11.181 -18.610 1.00 28.71 37 ALA B C 1
ATOM 1286 O O . ALA B 1 37 ? 2.266 -10.111 -18.881 1.00 29.76 37 ALA B O 1
ATOM 1288 N N . ALA B 1 38 ? 2.708 -11.794 -17.442 1.00 27.72 38 ALA B N 1
ATOM 1289 C CA . ALA B 1 38 ? 1.873 -11.254 -16.371 1.00 28.12 38 ALA B CA 1
ATOM 1290 C C . ALA B 1 38 ? 2.626 -10.289 -15.445 1.00 28.28 38 ALA B C 1
ATOM 1291 O O . ALA B 1 38 ? 2.020 -9.667 -14.572 1.00 28.31 38 ALA B O 1
ATOM 1293 N N . GLY B 1 39 ? 3.936 -10.157 -15.646 1.00 28.37 39 GLY B N 1
ATOM 1294 C CA . GLY B 1 39 ? 4.776 -9.260 -14.844 1.00 28.20 39 GLY B CA 1
ATOM 1295 C C . GLY B 1 39 ? 5.173 -9.760 -13.463 1.00 27.15 39 GLY B C 1
ATOM 1296 O O . GLY B 1 39 ? 5.402 -8.956 -12.552 1.00 27.85 39 GLY B O 1
ATOM 1297 N N . GLY B 1 40 ? 5.260 -11.080 -13.297 1.00 25.14 40 GLY B N 1
ATOM 1298 C CA . GLY B 1 40 ? 5.654 -11.669 -12.010 1.00 23.62 40 GLY B CA 1
ATOM 1299 C C . GLY B 1 40 ? 7.128 -12.028 -11.901 1.00 23.14 40 GLY B C 1
ATOM 1300 O O . GLY B 1 40 ? 7.858 -12.042 -12.907 1.00 23.52 40 GLY B O 1
ATOM 1301 N N . ILE B 1 41 ? 7.578 -12.315 -10.680 1.00 22.07 41 ILE B N 1
ATOM 1302 C CA . ILE B 1 41 ? 8.977 -12.719 -10.465 1.00 22.28 41 ILE B CA 1
ATOM 1303 C C . ILE B 1 41 ? 9.099 -14.180 -10.016 1.00 20.93 41 ILE B C 1
ATOM 1304 O O . ILE B 1 41 ? 10.203 -14.659 -9.733 1.00 20.77 41 ILE B O 1
ATOM 1309 N N . GLY B 1 42 ? 7.974 -14.883 -9.980 1.00 19.91 42 GLY B N 1
ATOM 1310 C CA . GLY B 1 42 ? 7.963 -16.320 -9.702 1.00 18.67 42 GLY B CA 1
ATOM 1311 C C . GLY B 1 42 ? 6.666 -16.935 -10.196 1.00 18.15 42 GLY B C 1
ATOM 1312 O O . GLY B 1 42 ? 5.710 -16.218 -10.479 1.00 18.76 42 GLY B O 1
ATOM 1313 N N . LEU B 1 43 ? 6.629 -18.258 -10.318 1.00 17.19 43 LEU B N 1
ATOM 1314 C CA . LEU B 1 43 ? 5.398 -18.956 -10.666 1.00 17.30 43 LEU B CA 1
ATOM 1315 C C . LEU B 1 43 ? 5.536 -20.406 -10.238 1.00 16.42 43 LEU B C 1
ATOM 1316 O O . LEU B 1 43 ? 6.648 -20.952 -10.200 1.00 16.92 43 LEU B O 1
ATOM 1321 N N . ALA B 1 44 ? 4.403 -21.029 -9.934 1.00 15.71 44 ALA B N 1
ATOM 1322 C CA . ALA B 1 44 ? 4.369 -22.420 -9.493 1.00 15.94 44 ALA B CA 1
ATOM 1323 C C . ALA B 1 44 ? 3.422 -23.224 -10.379 1.00 17.07 44 ALA B C 1
ATOM 1324 O O . ALA B 1 44 ? 2.482 -22.661 -10.974 1.00 17.77 44 ALA B O 1
ATOM 1326 N N . GLY B 1 45 ? 3.652 -24.530 -10.460 1.00 16.87 45 GLY B N 1
ATOM 1327 C CA . GLY B 1 45 ? 2.869 -25.400 -11.360 1.00 17.55 45 GLY B CA 1
ATOM 1328 C C . GLY B 1 45 ? 1.371 -25.236 -11.168 1.00 18.29 45 GLY B C 1
ATOM 1329 O O . GLY B 1 45 ? 0.625 -25.164 -12.156 1.00 19.25 45 GLY B O 1
ATOM 1330 N N . ASN B 1 46 ? 0.922 -25.163 -9.913 1.00 18.07 46 ASN B N 1
ATOM 1331 C CA . ASN B 1 46 ? -0.516 -25.047 -9.636 1.00 19.09 46 ASN B CA 1
ATOM 1332 C C . ASN B 1 46 ? -1.151 -23.889 -10.395 1.00 19.74 46 ASN B C 1
ATOM 1333 O O . ASN B 1 46 ? -2.311 -23.973 -10.812 1.00 20.57 46 ASN B O 1
ATOM 1338 N N . GLN B 1 47 ? -0.387 -22.816 -10.576 1.00 19.21 47 GLN B N 1
ATOM 1339 C CA . GLN B 1 47 ? -0.944 -21.582 -11.117 1.00 19.80 47 GLN B CA 1
ATOM 1340 C C . GLN B 1 47 ? -1.220 -21.682 -12.604 1.00 20.91 47 GLN B C 1
ATOM 1341 O O . GLN B 1 47 ? -1.910 -20.825 -13.153 1.00 22.27 47 GLN B O 1
ATOM 1347 N N . VAL B 1 48 ? -0.660 -22.694 -13.257 1.00 20.47 48 VAL B N 1
ATOM 1348 C CA . VAL B 1 48 ? -0.978 -22.915 -14.663 1.00 22.18 48 VAL B CA 1
ATOM 1349 C C . VAL B 1 48 ? -1.784 -24.189 -14.827 1.00 22.88 48 VAL B C 1
ATOM 1350 O O . VAL B 1 48 ? -1.967 -24.660 -15.949 1.00 24.07 48 VAL B O 1
ATOM 1354 N N . GLY B 1 49 ? -2.274 -24.729 -13.713 1.00 22.56 49 GLY B N 1
ATOM 1355 C CA . GLY B 1 49 ? -3.124 -25.914 -13.719 1.00 23.13 49 GLY B CA 1
ATOM 1356 C C . GLY B 1 49 ? -2.410 -27.240 -13.852 1.00 23.37 49 GLY B C 1
ATOM 1357 O O . GLY B 1 49 ? -3.005 -28.239 -14.273 1.00 25.40 49 GLY B O 1
ATOM 1358 N N . VAL B 1 50 ? -1.123 -27.243 -13.509 1.00 21.75 50 VAL B N 1
ATOM 1359 C CA . VAL B 1 50 ? -0.288 -28.427 -13.587 1.00 22.03 50 VAL B CA 1
ATOM 1360 C C . VAL B 1 50 ? 0.203 -28.747 -12.179 1.00 21.13 50 VAL B C 1
ATOM 1361 O O . VAL B 1 50 ? 1.093 -28.072 -11.637 1.00 20.09 50 VAL B O 1
ATOM 1365 N N . LEU B 1 51 ? -0.387 -29.784 -11.594 1.00 21.47 51 LEU B N 1
ATOM 1366 C CA . LEU B 1 51 ? -0.115 -30.154 -10.213 1.00 20.58 51 LEU B CA 1
ATOM 1367 C C . LEU B 1 51 ? 1.149 -30.997 -10.121 1.00 19.66 51 LEU B C 1
ATOM 1368 O O . LEU B 1 51 ? 1.137 -32.151 -9.680 1.00 20.32 51 LEU B O 1
ATOM 1373 N N . LYS B 1 52 ? 2.248 -30.377 -10.551 1.00 18.65 52 LYS B N 1
ATOM 1374 C CA . LYS B 1 52 ? 3.593 -30.934 -10.445 1.00 18.06 52 LYS B CA 1
ATOM 1375 C C . LYS B 1 52 ? 4.448 -29.959 -9.644 1.00 17.28 52 LYS B C 1
ATOM 1376 O O . LYS B 1 52 ? 4.295 -28.751 -9.779 1.00 17.25 52 LYS B O 1
ATOM 1382 N N . ARG B 1 53 ? 5.393 -30.486 -8.874 1.00 17.03 53 ARG B N 1
ATOM 1383 C CA . ARG B 1 53 ? 6.214 -29.655 -7.982 1.00 16.26 53 ARG B CA 1
ATOM 1384 C C . ARG B 1 53 ? 7.358 -28.989 -8.745 1.00 16.21 53 ARG B C 1
ATOM 1385 O O . ARG B 1 53 ? 8.499 -29.455 -8.717 1.00 17.10 53 ARG B O 1
ATOM 1393 N N . ILE B 1 54 ? 7.019 -27.918 -9.457 1.00 17.02 54 ILE B N 1
ATOM 1394 C CA . ILE B 1 54 ? 7.954 -27.144 -10.259 1.00 17.71 54 ILE B CA 1
ATOM 1395 C C . ILE B 1 54 ? 7.696 -25.677 -9.982 1.00 17.33 54 ILE B C 1
ATOM 1396 O O . ILE B 1 54 ? 6.540 -25.237 -9.960 1.00 16.81 54 ILE B O 1
ATOM 1401 N N . ILE B 1 55 ? 8.774 -24.932 -9.767 1.00 17.07 55 ILE B N 1
ATOM 1402 C CA . ILE B 1 55 ? 8.687 -23.493 -9.635 1.00 16.85 55 ILE B CA 1
ATOM 1403 C C . ILE B 1 55 ? 9.672 -22.843 -10.571 1.00 16.80 55 ILE B C 1
ATOM 1404 O O . ILE B 1 55 ? 10.709 -23.431 -10.903 1.00 17.84 55 ILE B O 1
ATOM 1409 N N . VAL B 1 56 ? 9.322 -21.643 -11.010 1.00 17.82 56 VAL B N 1
ATOM 1410 C CA . VAL B 1 56 ? 10.242 -20.803 -11.765 1.00 18.99 56 VAL B CA 1
ATOM 1411 C C . VAL B 1 56 ? 10.357 -19.459 -11.045 1.00 19.13 56 VAL B C 1
ATOM 1412 O O . VAL B 1 56 ? 9.385 -18.986 -10.443 1.00 18.64 56 VAL B O 1
ATOM 1416 N N . LEU B 1 57 ? 11.552 -18.869 -11.094 1.00 20.33 57 LEU B N 1
ATOM 1417 C CA . LEU B 1 57 ? 11.831 -17.608 -10.408 1.00 21.41 57 LEU B CA 1
ATOM 1418 C C . LEU B 1 57 ? 12.675 -16.715 -11.285 1.00 22.29 57 LEU B C 1
ATOM 1419 O O . LEU B 1 57 ? 13.529 -17.206 -12.010 1.00 22.73 57 LEU B O 1
ATOM 1424 N N . ARG B 1 58 ? 12.469 -15.406 -11.155 1.00 23.23 58 ARG B N 1
ATOM 1425 C CA . ARG B 1 58 ? 13.430 -14.407 -11.637 1.00 25.20 58 ARG B CA 1
ATOM 1426 C C . ARG B 1 58 ? 13.636 -13.388 -10.515 1.00 25.78 58 ARG B C 1
ATOM 1427 O O . ARG B 1 58 ? 13.176 -12.240 -10.591 1.00 26.80 58 ARG B O 1
ATOM 1429 N N . CYS B 1 59 ? 14.302 -13.851 -9.457 1.00 25.41 59 CYS B N 1
ATOM 1430 C CA . CYS B 1 59 ? 14.494 -13.113 -8.196 1.00 25.26 59 CYS B CA 1
ATOM 1431 C C . CYS B 1 59 ? 15.944 -12.587 -8.151 1.00 25.81 59 CYS B C 1
ATOM 1432 O O . CYS B 1 59 ? 16.792 -13.039 -8.940 1.00 26.44 59 CYS B O 1
ATOM 1435 N N . PRO B 1 60 ? 16.225 -11.571 -7.309 1.00 25.65 60 PRO B N 1
ATOM 1436 C CA . PRO B 1 60 ? 17.583 -10.986 -7.346 1.00 26.37 60 PRO B CA 1
ATOM 1437 C C . PRO B 1 60 ? 18.764 -11.975 -7.277 1.00 26.28 60 PRO B C 1
ATOM 1438 O O . PRO B 1 60 ? 19.762 -11.772 -7.986 1.00 27.48 60 PRO B O 1
ATOM 1442 N N . THR B 1 61 ? 18.671 -13.016 -6.451 1.00 25.03 61 THR B N 1
ATOM 1443 C CA . THR B 1 61 ? 19.789 -13.980 -6.326 1.00 25.74 61 THR B CA 1
ATOM 1444 C C . THR B 1 61 ? 19.454 -15.406 -6.784 1.00 25.22 61 THR B C 1
ATOM 1445 O O . THR B 1 61 ? 20.187 -16.364 -6.494 1.00 26.28 61 THR B O 1
ATOM 1449 N N . PHE B 1 62 ? 18.343 -15.550 -7.501 1.00 23.97 62 PHE B N 1
ATOM 1450 C CA . PHE B 1 62 ? 18.044 -16.804 -8.192 1.00 23.55 62 PHE B CA 1
ATOM 1451 C C . PHE B 1 62 ? 17.109 -16.597 -9.381 1.00 24.07 62 PHE B C 1
ATOM 1452 O O . PHE B 1 62 ? 15.990 -16.087 -9.232 1.00 23.29 62 PHE B O 1
ATOM 1460 N N . LYS B 1 63 ? 17.594 -16.979 -10.559 1.00 25.06 63 LYS B N 1
ATOM 1461 C CA . LYS B 1 63 ? 16.819 -16.952 -11.793 1.00 26.36 63 LYS B CA 1
ATOM 1462 C C . LYS B 1 63 ? 16.901 -18.335 -12.431 1.00 26.47 63 LYS B C 1
ATOM 1463 O O . LYS B 1 63 ? 17.992 -18.859 -12.679 1.00 27.78 63 LYS B O 1
ATOM 1469 N N . GLY B 1 64 ? 15.740 -18.935 -12.675 1.00 25.50 64 GLY B N 1
ATOM 1470 C CA . GLY B 1 64 ? 15.683 -20.279 -13.226 1.00 25.40 64 GLY B CA 1
ATOM 1471 C C . GLY B 1 64 ? 14.597 -21.076 -12.541 1.00 24.61 64 GLY B C 1
ATOM 1472 O O . GLY B 1 64 ? 13.712 -20.511 -11.890 1.00 25.59 64 GLY B O 1
ATOM 1473 N N . CYS B 1 65 ? 14.683 -22.390 -12.659 1.00 23.63 65 CYS B N 1
ATOM 1474 C CA . CYS B 1 65 ? 13.664 -23.258 -12.115 1.00 23.08 65 CYS B CA 1
ATOM 1475 C C . CYS B 1 65 ? 14.200 -24.134 -10.988 1.00 21.27 65 CYS B C 1
ATOM 1476 O O . CYS B 1 65 ? 15.417 -24.314 -10.828 1.00 21.82 65 CYS B O 1
ATOM 1479 N N . VAL B 1 66 ? 13.279 -24.659 -10.196 1.00 18.80 66 VAL B N 1
ATOM 1480 C CA . VAL B 1 66 ? 13.597 -25.722 -9.262 1.00 18.27 66 VAL B CA 1
ATOM 1481 C C . VAL B 1 66 ? 12.528 -26.789 -9.418 1.00 17.41 66 VAL B C 1
ATOM 1482 O O . VAL B 1 66 ? 11.330 -26.500 -9.336 1.00 17.23 66 VAL B O 1
ATOM 1486 N N . ILE B 1 67 ? 12.984 -28.021 -9.632 1.00 17.19 67 ILE B N 1
ATOM 1487 C CA . ILE B 1 67 ? 12.122 -29.183 -9.677 1.00 18.30 67 ILE B CA 1
ATOM 1488 C C . ILE B 1 67 ? 12.194 -29.863 -8.317 1.00 17.46 67 ILE B C 1
ATOM 1489 O O . ILE B 1 67 ? 13.285 -30.069 -7.765 1.00 17.46 67 ILE B O 1
ATOM 1494 N N . ASN B 1 68 ? 11.022 -30.177 -7.775 1.00 17.20 68 ASN B N 1
ATOM 1495 C CA . ASN B 1 68 ? 10.906 -30.805 -6.462 1.00 16.73 68 ASN B CA 1
ATOM 1496 C C . ASN B 1 68 ? 11.596 -30.016 -5.339 1.00 15.85 68 ASN B C 1
ATOM 1497 O O . ASN B 1 68 ? 12.363 -30.578 -4.557 1.00 16.06 68 ASN B O 1
ATOM 1502 N N . PRO B 1 69 ? 11.313 -28.704 -5.256 1.00 15.59 69 PRO B N 1
ATOM 1503 C CA . PRO B 1 69 ? 11.976 -27.883 -4.228 1.00 15.83 69 PRO B CA 1
ATOM 1504 C C . PRO B 1 69 ? 11.526 -28.267 -2.825 1.00 16.28 69 PRO B C 1
ATOM 1505 O O . PRO B 1 69 ? 10.351 -28.616 -2.620 1.00 16.43 69 PRO B O 1
ATOM 1509 N N . ILE B 1 70 ? 12.442 -28.148 -1.867 1.00 16.35 70 ILE B N 1
ATOM 1510 C CA . ILE B 1 70 ? 12.129 -28.374 -0.452 1.00 18.03 70 ILE B CA 1
ATOM 1511 C C . ILE B 1 70 ? 12.954 -27.382 0.367 1.00 16.15 70 ILE B C 1
ATOM 1512 O O . ILE B 1 70 ? 14.147 -27.234 0.129 1.00 15.97 70 ILE B O 1
ATOM 1517 N N . ILE B 1 71 ? 12.319 -26.690 1.310 1.00 15.55 71 ILE B N 1
ATOM 1518 C CA . ILE B 1 71 ? 13.090 -25.863 2.264 1.00 16.25 71 ILE B CA 1
ATOM 1519 C C . ILE B 1 71 ? 13.728 -26.800 3.281 1.00 17.40 71 ILE B C 1
ATOM 1520 O O . ILE B 1 71 ? 13.025 -27.537 3.980 1.00 18.52 71 ILE B O 1
ATOM 1525 N N . THR B 1 72 ? 15.057 -26.775 3.355 1.00 18.22 72 THR B N 1
ATOM 1526 C CA . THR B 1 72 ? 15.790 -27.660 4.266 1.00 19.20 72 THR B CA 1
ATOM 1527 C C . THR B 1 72 ? 16.354 -26.943 5.491 1.00 20.38 72 THR B C 1
ATOM 1528 O O . THR B 1 72 ? 16.686 -27.579 6.483 1.00 21.48 72 THR B O 1
ATOM 1532 N N . ARG B 1 73 ? 16.474 -25.621 5.406 1.00 19.74 73 ARG B N 1
ATOM 1533 C CA . ARG B 1 73 ? 16.962 -24.816 6.514 1.00 20.58 73 ARG B CA 1
ATOM 1534 C C . ARG B 1 73 ? 16.328 -23.445 6.449 1.00 19.05 73 ARG B C 1
ATOM 1535 O O . ARG B 1 73 ? 16.018 -22.968 5.373 1.00 17.86 73 ARG B O 1
ATOM 1543 N N . HIS B 1 74 ? 16.155 -22.810 7.603 1.00 18.62 74 HIS B N 1
ATOM 1544 C CA . HIS B 1 74 ? 15.637 -21.446 7.638 1.00 18.39 74 HIS B CA 1
ATOM 1545 C C . HIS B 1 74 ? 16.038 -20.782 8.941 1.00 19.49 74 HIS B C 1
ATOM 1546 O O . HIS B 1 74 ? 16.359 -21.455 9.921 1.00 20.69 74 HIS B O 1
ATOM 1553 N N . THR B 1 75 ? 16.019 -19.455 8.937 1.00 19.59 75 THR B N 1
ATOM 1554 C CA . THR B 1 75 ? 16.216 -18.690 10.153 1.00 21.30 75 THR B CA 1
ATOM 1555 C C . THR B 1 75 ? 15.047 -18.869 11.130 1.00 21.94 75 THR B C 1
ATOM 1556 O O . THR B 1 75 ? 13.932 -19.256 10.740 1.00 21.26 75 THR B O 1
ATOM 1560 N N . ASP B 1 76 ? 15.305 -18.582 12.404 1.00 23.08 76 ASP B N 1
ATOM 1561 C CA . ASP B 1 76 ? 14.248 -18.614 13.408 1.00 24.43 76 ASP B CA 1
ATOM 1562 C C . ASP B 1 76 ? 13.343 -17.385 13.252 1.00 24.11 76 ASP B C 1
ATOM 1563 O O . ASP B 1 76 ? 13.777 -16.344 12.753 1.00 24.03 76 ASP B O 1
ATOM 1568 N N . GLY B 1 77 ? 12.086 -17.516 13.668 1.00 23.84 77 GLY B N 1
ATOM 1569 C CA . GLY B 1 77 ? 11.151 -16.398 13.643 1.00 23.77 77 GLY B CA 1
ATOM 1570 C C . GLY B 1 77 ? 10.819 -15.951 12.239 1.00 22.76 77 GLY B C 1
ATOM 1571 O O . GLY B 1 77 ? 11.045 -16.682 11.260 1.00 21.63 77 GLY B O 1
ATOM 1572 N N . HIS B 1 78 ? 10.274 -14.745 12.138 1.00 23.07 78 HIS B N 1
ATOM 1573 C CA . HIS B 1 78 ? 9.739 -14.247 10.883 1.00 22.53 78 HIS B CA 1
ATOM 1574 C C . HIS B 1 78 ? 10.006 -12.755 10.703 1.00 22.62 78 HIS B C 1
ATOM 1575 O O . HIS B 1 78 ? 10.285 -12.022 11.675 1.00 23.86 78 HIS B O 1
ATOM 1582 N N . VAL B 1 79 ? 9.925 -12.327 9.447 1.00 21.45 79 VAL B N 1
ATOM 1583 C CA . VAL B 1 79 ? 10.017 -10.921 9.065 1.00 22.65 79 VAL B CA 1
ATOM 1584 C C . VAL B 1 79 ? 8.855 -10.567 8.142 1.00 22.23 79 VAL B C 1
ATOM 1585 O O . VAL B 1 79 ? 8.193 -11.452 7.599 1.00 21.27 79 VAL B O 1
ATOM 1589 N N . TYR B 1 80 ? 8.636 -9.267 7.970 1.00 23.26 80 TYR B N 1
ATOM 1590 C CA . TYR B 1 80 ? 7.600 -8.706 7.110 1.00 23.67 80 TYR B CA 1
ATOM 1591 C C . TYR B 1 80 ? 7.937 -8.801 5.623 1.00 22.49 80 TYR B C 1
ATOM 1592 O O . TYR B 1 80 ? 9.012 -8.367 5.193 1.00 23.70 80 TYR B O 1
ATOM 1601 N N . SER B 1 81 ? 7.005 -9.363 4.848 1.00 21.34 81 SER B N 1
ATOM 1602 C CA . SER B 1 81 ? 7.131 -9.446 3.398 1.00 20.17 81 SER B CA 1
ATOM 1603 C C . SER B 1 81 ? 5.800 -9.055 2.733 1.00 20.32 81 SER B C 1
ATOM 1604 O O . SER B 1 81 ? 4.873 -9.849 2.714 1.00 20.19 81 SER B O 1
ATOM 1607 N N . PRO B 1 82 ? 5.708 -7.824 2.193 1.00 20.93 82 PRO B N 1
ATOM 1608 C CA . PRO B 1 82 ? 4.510 -7.425 1.449 1.00 21.19 82 PRO B CA 1
ATOM 1609 C C . PRO B 1 82 ? 4.487 -8.112 0.090 1.00 20.46 82 PRO B C 1
ATOM 1610 O O . PRO B 1 82 ? 5.448 -7.989 -0.687 1.00 21.32 82 PRO B O 1
ATOM 1614 N N . GLU B 1 83 ? 3.405 -8.838 -0.191 1.00 19.52 83 GLU B N 1
ATOM 1615 C CA . GLU B 1 83 ? 3.329 -9.669 -1.393 1.00 18.74 83 GLU B CA 1
ATOM 1616 C C . GLU B 1 83 ? 2.006 -9.557 -2.103 1.00 19.58 83 GLU B C 1
ATOM 1617 O O . GLU B 1 83 ? 0.954 -9.525 -1.459 1.00 19.74 83 GLU B O 1
ATOM 1623 N N . GLY B 1 84 ? 2.074 -9.503 -3.429 1.00 18.78 84 GLY B N 1
ATOM 1624 C CA . GLY B 1 84 ? 0.916 -9.776 -4.273 1.00 19.54 84 GLY B CA 1
ATOM 1625 C C . GLY B 1 84 ? 1.110 -11.131 -4.927 1.00 19.19 84 GLY B C 1
ATOM 1626 O O . GLY B 1 84 ? 2.158 -11.767 -4.776 1.00 20.00 84 GLY B O 1
ATOM 1627 N N . CYS B 1 85 ? 0.103 -11.576 -5.667 1.00 18.89 85 CYS B N 1
ATOM 1628 C CA . CYS B 1 85 ? 0.136 -12.866 -6.331 1.00 18.46 85 CYS B CA 1
ATOM 1629 C C . CYS B 1 85 ? -0.565 -12.728 -7.667 1.00 19.52 85 CYS B C 1
ATOM 1630 O O . CYS B 1 85 ? -1.625 -12.113 -7.742 1.00 19.83 85 CYS B O 1
ATOM 1633 N N . LEU B 1 86 ? 0.033 -13.283 -8.718 1.00 19.27 86 LEU B N 1
ATOM 1634 C CA . LEU B 1 86 ? -0.593 -13.262 -10.042 1.00 20.62 86 LEU B CA 1
ATOM 1635 C C . LEU B 1 86 ? -1.957 -13.964 -10.091 1.00 21.30 86 LEU B C 1
ATOM 1636 O O . LEU B 1 86 ? -2.763 -13.689 -10.987 1.00 22.39 86 LEU B O 1
ATOM 1641 N N . SER B 1 87 ? -2.218 -14.854 -9.134 1.00 20.85 87 SER B N 1
ATOM 1642 C CA . SER B 1 87 ? -3.496 -15.568 -9.059 1.00 21.04 87 SER B CA 1
ATOM 1643 C C . SER B 1 87 ? -4.564 -14.756 -8.319 1.00 21.93 87 SER B C 1
ATOM 1644 O O . SER B 1 87 ? -5.735 -15.137 -8.309 1.00 22.75 87 SER B O 1
ATOM 1647 N N . TYR B 1 88 ? -4.167 -13.632 -7.719 1.00 21.23 88 TYR B N 1
ATOM 1648 C CA . TYR B 1 88 ? -5.097 -12.771 -6.960 1.00 22.85 88 TYR B CA 1
ATOM 1649 C C . TYR B 1 88 ? -4.894 -11.299 -7.334 1.00 23.19 88 TYR B C 1
ATOM 1650 O O . TYR B 1 88 ? -4.385 -10.512 -6.546 1.00 22.39 88 TYR B O 1
ATOM 1659 N N . PRO B 1 89 ? -5.272 -10.926 -8.569 1.00 25.13 89 PRO B N 1
ATOM 1660 C CA . PRO B 1 89 ? -5.110 -9.538 -9.005 1.00 26.22 89 PRO B CA 1
ATOM 1661 C C . PRO B 1 89 ? -5.712 -8.558 -8.003 1.00 26.55 89 PRO B C 1
ATOM 1662 O O . PRO B 1 89 ? -6.811 -8.791 -7.484 1.00 27.78 89 PRO B O 1
ATOM 1666 N N . GLY B 1 90 ? -4.985 -7.479 -7.731 1.00 26.06 90 GLY B N 1
ATOM 1667 C CA . GLY B 1 90 ? -5.458 -6.415 -6.844 1.00 26.45 90 GLY B CA 1
ATOM 1668 C C . GLY B 1 90 ? -5.286 -6.641 -5.351 1.00 25.22 90 GLY B C 1
ATOM 1669 O O . GLY B 1 90 ? -5.637 -5.766 -4.556 1.00 26.86 90 GLY B O 1
ATOM 1670 N N . LYS B 1 91 ? -4.735 -7.788 -4.957 1.00 24.09 91 LYS B N 1
ATOM 1671 C CA . LYS B 1 91 ? -4.576 -8.114 -3.539 1.00 23.98 91 LYS B CA 1
ATOM 1672 C C . LYS B 1 91 ? -3.121 -7.992 -3.095 1.00 22.88 91 LYS B C 1
ATOM 1673 O O . LYS B 1 91 ? -2.207 -8.396 -3.823 1.00 22.20 91 LYS B O 1
ATOM 1679 N N . THR B 1 92 ? -2.915 -7.413 -1.917 1.00 22.79 92 THR B N 1
ATOM 1680 C CA . THR B 1 92 ? -1.592 -7.409 -1.284 1.00 23.21 92 THR B CA 1
ATOM 1681 C C . THR B 1 92 ? -1.749 -7.913 0.140 1.00 22.88 92 THR B C 1
ATOM 1682 O O . THR B 1 92 ? -2.727 -7.587 0.821 1.00 23.27 92 THR B O 1
ATOM 1686 N N . VAL B 1 93 ? -0.804 -8.732 0.580 1.00 22.33 93 VAL B N 1
ATOM 1687 C CA . VAL B 1 93 ? -0.853 -9.271 1.936 1.00 22.85 93 VAL B CA 1
ATOM 1688 C C . VAL B 1 93 ? 0.481 -9.062 2.617 1.00 22.66 93 VAL B C 1
ATOM 1689 O O . VAL B 1 93 ? 1.535 -9.340 2.029 1.00 22.21 93 VAL B O 1
ATOM 1693 N N . ALA B 1 94 ? 0.439 -8.563 3.846 1.00 22.96 94 ALA B N 1
ATOM 1694 C CA . ALA B 1 94 ? 1.638 -8.502 4.678 1.00 23.34 94 ALA B CA 1
ATOM 1695 C C . ALA B 1 94 ? 1.905 -9.917 5.185 1.00 23.37 94 ALA B C 1
ATOM 1696 O O . ALA B 1 94 ? 1.209 -10.404 6.083 1.00 25.57 94 ALA B O 1
ATOM 1698 N N . LYS B 1 95 ? 2.875 -10.593 4.57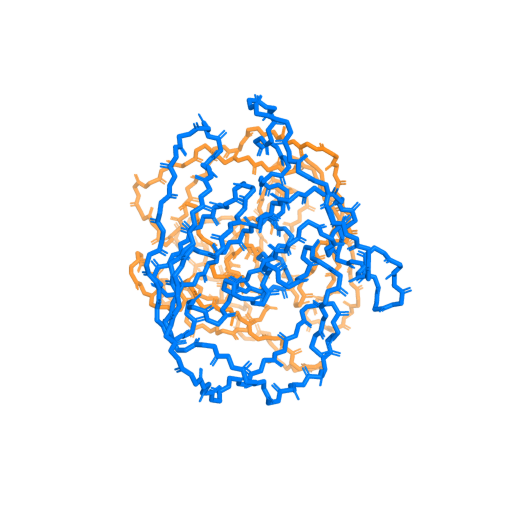4 1.00 21.74 95 LYS B N 1
ATOM 1699 C CA . LYS B 1 95 ? 3.170 -11.977 4.939 1.00 20.91 95 LYS B CA 1
ATOM 1700 C C . LYS B 1 95 ? 4.266 -12.045 5.991 1.00 20.99 95 LYS B C 1
ATOM 1701 O O . LYS B 1 95 ? 5.135 -11.179 6.052 1.00 22.00 95 LYS B O 1
ATOM 1707 N N . LYS B 1 96 ? 4.199 -13.073 6.820 1.00 20.73 96 LYS B N 1
ATOM 1708 C CA . LYS B 1 96 ? 5.281 -13.397 7.733 1.00 20.79 96 LYS B CA 1
ATOM 1709 C C . LYS B 1 96 ? 6.131 -14.470 7.048 1.00 19.94 96 LYS B C 1
ATOM 1710 O O . LYS B 1 96 ? 5.635 -15.546 6.723 1.00 21.38 96 LYS B O 1
ATOM 1716 N N . ARG B 1 97 ? 7.405 -14.151 6.811 1.00 18.30 97 ARG B N 1
ATOM 1717 C CA . ARG B 1 97 ? 8.309 -15.038 6.073 1.00 17.78 97 ARG B CA 1
ATOM 1718 C C . ARG B 1 97 ? 9.590 -15.276 6.860 1.00 17.70 97 ARG B C 1
ATOM 1719 O O . ARG B 1 97 ? 9.994 -14.435 7.686 1.00 18.77 97 ARG B O 1
ATOM 1727 N N . ARG B 1 98 ? 10.240 -16.400 6.588 1.00 17.16 98 ARG B N 1
ATOM 1728 C CA . ARG B 1 98 ? 11.611 -16.552 7.053 1.00 16.93 98 ARG B CA 1
ATOM 1729 C C . ARG B 1 98 ? 12.490 -15.575 6.295 1.00 17.64 98 ARG B C 1
ATOM 1730 O O . ARG B 1 98 ? 12.365 -15.428 5.068 1.00 17.46 98 ARG B O 1
ATOM 1738 N N . ASN B 1 99 ? 13.425 -14.952 7.004 1.00 18.48 99 ASN B N 1
ATOM 1739 C CA . ASN B 1 99 ? 14.330 -14.025 6.344 1.00 19.42 99 ASN B CA 1
ATOM 1740 C C . ASN B 1 99 ? 15.350 -14.704 5.455 1.00 19.49 99 ASN B C 1
ATOM 1741 O O . ASN B 1 99 ? 15.779 -14.135 4.454 1.00 19.28 99 ASN B O 1
ATOM 1746 N N . LYS B 1 100 ? 15.761 -15.908 5.840 1.00 18.76 100 LYS B N 1
ATOM 1747 C CA . LYS B 1 100 ? 16.718 -16.680 5.056 1.00 19.19 100 LYS B CA 1
ATOM 1748 C C . LYS B 1 100 ? 16.253 -18.120 4.970 1.00 18.32 100 LYS B C 1
ATOM 1749 O O . LYS B 1 100 ? 15.752 -18.671 5.950 1.00 18.81 100 LYS B O 1
ATOM 1755 N N . VAL B 1 101 ? 16.453 -18.728 3.803 1.00 17.29 101 VAL B N 1
ATOM 1756 C CA . VAL B 1 101 ? 16.158 -20.147 3.624 1.00 16.90 101 VAL B CA 1
ATOM 1757 C C . VAL B 1 101 ? 17.231 -20.824 2.801 1.00 17.51 101 VAL B C 1
ATOM 1758 O O . VAL B 1 101 ? 17.978 -20.173 2.077 1.00 18.04 101 VAL B O 1
ATOM 1762 N N . VAL B 1 102 ? 17.300 -22.139 2.939 1.00 16.30 102 VAL B N 1
ATOM 1763 C CA . VAL B 1 102 ? 18.024 -22.972 1.980 1.00 17.12 102 VAL B CA 1
ATOM 1764 C C . VAL B 1 102 ? 16.989 -23.876 1.334 1.00 16.56 102 VAL B C 1
ATOM 1765 O O . VAL B 1 102 ? 16.179 -24.491 2.039 1.00 16.67 102 VAL B O 1
ATOM 1769 N N . VAL B 1 103 ? 16.988 -23.911 0.004 1.00 16.25 103 VAL B N 1
ATOM 1770 C CA . VAL B 1 103 ? 16.103 -24.791 -0.771 1.00 16.06 103 VAL B CA 1
ATOM 1771 C C . VAL B 1 103 ? 16.949 -25.794 -1.553 1.00 16.68 103 VAL B C 1
ATOM 1772 O O . VAL B 1 103 ? 17.934 -25.420 -2.187 1.00 17.31 103 VAL B O 1
ATOM 1776 N N . GLU B 1 104 ? 16.573 -27.065 -1.484 1.00 16.65 104 GLU B N 1
ATOM 1777 C CA . GLU B 1 104 ? 17.218 -28.112 -2.285 1.00 18.10 104 GLU B CA 1
ATOM 1778 C C . GLU B 1 104 ? 16.232 -28.625 -3.316 1.00 16.86 104 GLU B C 1
ATOM 1779 O O . GLU B 1 104 ? 15.022 -28.612 -3.104 1.00 17.48 104 GLU B O 1
ATOM 1785 N N . GLY B 1 105 ? 16.758 -29.046 -4.456 1.00 16.75 105 GLY B N 1
ATOM 1786 C CA . GLY B 1 105 ? 15.932 -29.624 -5.497 1.00 16.82 105 GLY B CA 1
ATOM 1787 C C . GLY B 1 105 ? 16.801 -29.961 -6.684 1.00 17.55 105 GLY B C 1
ATOM 1788 O O . GLY B 1 105 ? 17.978 -30.302 -6.522 1.00 17.89 105 GLY B O 1
ATOM 1789 N N . TYR B 1 106 ? 16.211 -29.874 -7.874 1.00 17.42 106 TYR B N 1
ATOM 1790 C CA . TYR B 1 106 ? 16.931 -30.184 -9.108 1.00 19.32 106 TYR B CA 1
ATOM 1791 C C . TYR B 1 106 ? 16.740 -29.081 -10.128 1.00 20.21 106 TYR B C 1
ATOM 1792 O O . TYR B 1 106 ? 15.717 -28.401 -10.121 1.00 19.06 106 TYR B O 1
ATOM 1801 N N . ASP B 1 107 ? 17.721 -28.914 -11.014 1.00 21.80 107 ASP B N 1
ATOM 1802 C CA . ASP B 1 107 ? 17.543 -28.024 -12.160 1.00 23.85 107 ASP B CA 1
ATOM 1803 C C . ASP B 1 107 ? 16.910 -28.821 -13.316 1.00 25.41 107 ASP B C 1
ATOM 1804 O O . ASP B 1 107 ? 16.604 -30.014 -13.162 1.00 24.90 107 ASP B O 1
ATOM 1809 N N . MET B 1 108 ? 16.742 -28.169 -14.466 1.00 27.99 108 MET B N 1
ATOM 1810 C CA . MET B 1 108 ? 16.131 -28.795 -15.654 1.00 31.26 108 MET B CA 1
ATOM 1811 C C . MET B 1 108 ? 16.838 -30.050 -16.154 1.00 31.01 108 MET B C 1
ATOM 1812 O O . MET B 1 108 ? 16.207 -30.926 -16.768 1.00 31.96 108 MET B O 1
ATOM 1817 N N . ASP B 1 109 ? 18.148 -30.116 -15.928 1.00 30.86 109 ASP B N 1
ATOM 1818 C CA . ASP B 1 109 ? 18.967 -31.267 -16.323 1.00 31.03 109 ASP B CA 1
ATOM 1819 C C . ASP B 1 109 ? 19.013 -32.356 -15.262 1.00 29.18 109 ASP B C 1
ATOM 1820 O O . ASP B 1 109 ? 19.782 -33.309 -15.373 1.00 29.40 109 ASP B O 1
ATOM 1825 N N . TRP B 1 110 ? 18.200 -32.202 -14.220 1.00 26.43 110 TRP B N 1
ATOM 1826 C CA . TRP B 1 110 ? 18.189 -33.132 -13.092 1.00 25.51 110 TRP B CA 1
ATOM 1827 C C . TRP B 1 110 ? 19.515 -33.186 -12.333 1.00 25.38 110 TRP B C 1
ATOM 1828 O O . TRP B 1 110 ? 19.859 -34.197 -11.726 1.00 26.93 110 TRP B O 1
ATOM 1839 N N . GLN B 1 111 ? 20.235 -32.072 -12.371 1.00 24.84 111 GLN B N 1
ATOM 1840 C CA . GLN B 1 111 ? 21.390 -31.882 -11.501 1.00 24.85 111 GLN B CA 1
ATOM 1841 C C . GLN B 1 111 ? 20.879 -31.410 -10.147 1.00 22.90 111 GLN B C 1
ATOM 1842 O O . GLN B 1 111 ? 20.064 -30.480 -10.089 1.00 21.01 111 GLN B O 1
ATOM 1848 N N . PRO B 1 112 ? 21.338 -32.051 -9.053 1.00 22.55 112 PRO B N 1
ATOM 1849 C CA . PRO B 1 112 ? 21.017 -31.538 -7.719 1.00 21.65 112 PRO B CA 1
ATOM 1850 C C . PRO B 1 112 ? 21.504 -30.097 -7.523 1.00 20.82 112 PRO B C 1
ATOM 1851 O O . PRO B 1 112 ? 22.653 -29.764 -7.872 1.00 21.33 112 PRO B O 1
ATOM 1855 N N . ILE B 1 113 ? 20.631 -29.259 -6.966 1.00 19.03 113 ILE B N 1
ATOM 1856 C CA . ILE B 1 113 ? 20.994 -27.879 -6.657 1.00 19.73 113 ILE B CA 1
ATOM 1857 C C . ILE B 1 113 ? 20.591 -27.524 -5.233 1.00 18.93 113 ILE B C 1
ATOM 1858 O O . ILE B 1 113 ? 19.632 -28.094 -4.681 1.00 18.31 113 ILE B O 1
ATOM 1863 N N . THR B 1 114 ? 21.342 -26.602 -4.640 1.00 19.71 114 THR B N 1
ATOM 1864 C CA . THR B 1 114 ? 20.908 -25.977 -3.402 1.00 20.66 114 THR B CA 1
ATOM 1865 C C . THR B 1 114 ? 21.095 -24.487 -3.441 1.00 20.28 114 THR B C 1
ATOM 1866 O O . THR B 1 114 ? 22.096 -23.974 -3.921 1.00 20.93 114 THR B O 1
ATOM 1870 N N . ILE B 1 115 ? 20.048 -23.811 -3.004 1.00 18.70 115 ILE B N 1
ATOM 1871 C CA . ILE B 1 115 ? 19.946 -22.375 -3.124 1.00 19.00 115 ILE B CA 1
ATOM 1872 C C . ILE B 1 115 ? 19.862 -21.782 -1.736 1.00 18.81 115 ILE B C 1
ATOM 1873 O O . ILE B 1 115 ? 18.961 -22.120 -0.977 1.00 19.12 115 ILE B O 1
ATOM 1878 N N . ALA B 1 116 ? 20.791 -20.895 -1.417 1.00 18.34 116 ALA B N 1
ATOM 1879 C CA . ALA B 1 116 ? 20.781 -20.184 -0.151 1.00 18.62 116 ALA B CA 1
ATOM 1880 C C . ALA B 1 116 ? 20.330 -18.768 -0.475 1.00 18.90 116 ALA B C 1
ATOM 1881 O O . ALA B 1 116 ? 20.984 -18.082 -1.267 1.00 20.45 116 ALA B O 1
ATOM 1883 N N . ALA B 1 117 ? 19.215 -18.329 0.118 1.00 18.19 117 ALA B N 1
ATOM 1884 C CA . ALA B 1 117 ? 18.600 -17.055 -0.255 1.00 18.72 117 ALA B CA 1
ATOM 1885 C C . ALA B 1 117 ? 18.243 -16.235 0.972 1.00 19.32 117 ALA B C 1
ATOM 1886 O O . ALA B 1 117 ? 17.947 -16.798 2.022 1.00 19.81 117 ALA B O 1
ATOM 1888 N N . LYS B 1 118 ? 18.254 -14.911 0.827 1.00 20.02 118 LYS B N 1
ATOM 1889 C CA . LYS B 1 118 ? 17.799 -14.021 1.894 1.00 20.68 118 LYS B CA 1
ATOM 1890 C C . LYS B 1 118 ? 16.916 -12.939 1.305 1.00 20.51 118 LYS B C 1
ATOM 1891 O O . LYS B 1 118 ? 16.946 -12.694 0.100 1.00 20.79 118 LYS B O 1
ATOM 1897 N N . GLY B 1 119 ? 16.096 -12.315 2.148 1.00 20.32 119 GLY B N 1
ATOM 1898 C CA . GLY B 1 119 ? 15.277 -11.195 1.698 1.00 20.59 119 GLY B CA 1
ATOM 1899 C C . GLY B 1 119 ? 14.355 -11.583 0.566 1.00 20.06 119 GLY B C 1
ATOM 1900 O O . GLY B 1 119 ? 13.774 -12.663 0.587 1.00 19.23 119 GLY B O 1
ATOM 1901 N N . LEU B 1 120 ? 14.232 -10.711 -0.434 1.00 20.69 120 LEU B N 1
ATOM 1902 C CA . LEU B 1 120 ? 13.262 -10.923 -1.512 1.00 19.97 120 LEU B CA 1
ATOM 1903 C C . LEU B 1 120 ? 13.331 -12.319 -2.168 1.00 19.10 120 LEU B C 1
ATOM 1904 O O . LEU B 1 120 ? 12.307 -12.969 -2.362 1.00 18.35 120 LEU B O 1
ATOM 1909 N N . THR B 1 121 ? 14.535 -12.796 -2.483 1.00 19.67 121 THR B N 1
ATOM 1910 C CA . THR B 1 121 ? 14.651 -14.100 -3.122 1.00 19.26 121 THR B CA 1
ATOM 1911 C C . THR B 1 121 ? 14.161 -15.212 -2.193 1.00 17.88 121 THR B C 1
ATOM 1912 O O . THR B 1 121 ? 13.482 -16.131 -2.649 1.00 18.03 121 THR B O 1
ATOM 1916 N N . ALA B 1 122 ? 14.454 -15.103 -0.894 1.00 17.62 122 ALA B N 1
ATOM 1917 C CA . ALA B 1 122 ? 13.906 -16.047 0.080 1.00 16.29 122 ALA B CA 1
ATOM 1918 C C . ALA B 1 122 ? 12.386 -15.962 0.112 1.00 15.94 122 ALA B C 1
ATOM 1919 O O . ALA B 1 122 ? 11.718 -16.990 0.203 1.00 15.22 122 ALA B O 1
ATOM 1921 N N . PHE B 1 123 ? 11.838 -14.744 0.056 1.00 16.50 123 PHE B N 1
ATOM 1922 C CA . PHE B 1 123 ? 10.373 -14.593 0.058 1.00 16.93 123 PHE B CA 1
ATOM 1923 C C . PHE B 1 123 ? 9.747 -15.242 -1.174 1.00 17.38 123 PHE B C 1
ATOM 1924 O O . PHE B 1 123 ? 8.745 -15.930 -1.058 1.00 17.03 123 PHE B O 1
ATOM 1932 N N . CYS B 1 124 ? 10.365 -15.019 -2.334 1.00 19.16 124 CYS B N 1
ATOM 1933 C CA . CYS B 1 124 ? 9.984 -15.628 -3.633 1.00 19.29 124 CYS B CA 1
ATOM 1934 C C . CYS B 1 124 ? 9.876 -17.154 -3.462 1.00 17.60 124 CYS B C 1
ATOM 1935 O O . CYS B 1 124 ? 8.863 -17.789 -3.809 1.00 17.48 124 CYS B O 1
ATOM 1939 N N . LEU B 1 125 ? 10.952 -17.752 -2.961 1.00 16.40 125 LEU B N 1
ATOM 1940 C CA . LEU B 1 125 ? 10.984 -19.192 -2.828 1.00 15.52 125 LEU B CA 1
ATOM 1941 C C . LEU B 1 125 ? 9.863 -19.722 -1.930 1.00 14.95 125 LEU B C 1
ATOM 1942 O O . LEU B 1 125 ? 9.212 -20.716 -2.257 1.00 15.37 125 LEU B O 1
ATOM 1947 N N . GLN B 1 126 ? 9.628 -19.040 -0.811 1.00 14.89 126 GLN B N 1
ATOM 1948 C CA . GLN B 1 126 ? 8.566 -19.437 0.113 1.00 14.45 126 GLN B CA 1
ATOM 1949 C C . GLN B 1 126 ? 7.188 -19.275 -0.513 1.00 14.76 126 GLN B C 1
ATOM 1950 O O . GLN B 1 126 ? 6.317 -20.112 -0.331 1.00 15.55 126 GLN B O 1
ATOM 1956 N N . HIS B 1 127 ? 7.000 -18.182 -1.237 1.00 15.16 127 HIS B N 1
ATOM 1957 C CA . HIS B 1 127 ? 5.726 -17.923 -1.915 1.00 14.99 127 HIS B CA 1
ATOM 1958 C C . HIS B 1 127 ? 5.408 -19.029 -2.931 1.00 15.10 127 HIS B C 1
ATOM 1959 O O . HIS B 1 127 ? 4.280 -19.547 -2.959 1.00 14.92 127 HIS B O 1
ATOM 1966 N N . GLU B 1 128 ? 6.406 -19.405 -3.741 1.00 14.81 128 GLU B N 1
ATOM 1967 C CA . GLU B 1 128 ? 6.154 -20.418 -4.777 1.00 14.98 128 GLU B CA 1
ATOM 1968 C C . GLU B 1 128 ? 6.002 -21.808 -4.190 1.00 14.51 128 GLU B C 1
ATOM 1969 O O . GLU B 1 128 ? 5.139 -22.577 -4.629 1.00 15.39 128 GLU B O 1
ATOM 1975 N N . ILE B 1 129 ? 6.834 -22.137 -3.199 1.00 14.43 129 ILE B N 1
ATOM 1976 C CA . ILE B 1 129 ? 6.701 -23.435 -2.565 1.00 14.67 129 ILE B CA 1
ATOM 1977 C C . ILE B 1 129 ? 5.340 -23.525 -1.846 1.00 15.19 129 ILE B C 1
ATOM 1978 O O . ILE B 1 129 ? 4.664 -24.567 -1.910 1.00 15.80 129 ILE B O 1
ATOM 1983 N N . ASP B 1 130 ? 4.899 -22.438 -1.203 1.00 14.86 130 ASP B N 1
ATOM 1984 C CA . ASP B 1 130 ? 3.551 -22.436 -0.620 1.00 16.33 130 ASP B CA 1
ATOM 1985 C C . ASP B 1 130 ? 2.515 -22.835 -1.662 1.00 16.07 130 ASP B C 1
ATOM 1986 O O . ASP B 1 130 ? 1.642 -23.648 -1.380 1.00 16.77 130 ASP B O 1
ATOM 1991 N N . HIS B 1 131 ? 2.605 -22.261 -2.866 1.00 15.62 131 HIS B N 1
ATOM 1992 C CA . HIS B 1 131 ? 1.638 -22.616 -3.912 1.00 15.76 131 HIS B CA 1
ATOM 1993 C C . HIS B 1 131 ? 1.587 -24.119 -4.137 1.00 15.50 131 HIS B C 1
ATOM 1994 O O . HIS B 1 131 ? 0.506 -24.677 -4.328 1.00 16.25 131 HIS B O 1
ATOM 2001 N N . LEU B 1 132 ? 2.759 -24.763 -4.175 1.00 15.73 132 LEU B N 1
ATOM 2002 C CA . LEU B 1 132 ? 2.807 -26.205 -4.430 1.00 15.88 132 LEU B CA 1
ATOM 2003 C C . LEU B 1 132 ? 2.123 -26.998 -3.325 1.00 16.59 132 LEU B C 1
ATOM 2004 O O . LEU B 1 132 ? 1.732 -28.146 -3.522 1.00 17.94 132 LEU B O 1
ATOM 2009 N N . ASN B 1 133 ? 2.033 -26.379 -2.152 1.00 16.27 133 ASN B N 1
ATOM 2010 C CA . ASN B 1 133 ? 1.395 -27.004 -0.997 1.00 17.08 133 ASN B CA 1
ATOM 2011 C C . ASN B 1 133 ? -0.041 -26.561 -0.819 1.00 18.23 133 ASN B C 1
ATOM 2012 O O . ASN B 1 133 ? -0.655 -26.834 0.216 1.00 19.44 133 ASN B O 1
ATOM 2017 N N . GLY B 1 134 ? -0.570 -25.899 -1.843 1.00 18.65 134 GLY B N 1
ATOM 2018 C CA . GLY B 1 134 ? -1.974 -25.476 -1.843 1.00 19.30 134 GLY B CA 1
ATOM 2019 C C . GLY B 1 134 ? -2.247 -24.277 -0.951 1.00 19.60 134 GLY B C 1
ATOM 2020 O O . GLY B 1 134 ? -3.386 -24.068 -0.498 1.00 21.02 134 GLY B O 1
ATOM 2021 N N . VAL B 1 135 ? -1.202 -23.489 -0.704 1.00 18.58 135 VAL B N 1
ATOM 2022 C CA . VAL B 1 135 ? -1.277 -22.332 0.189 1.00 18.80 135 VAL B CA 1
ATOM 2023 C C . VAL B 1 135 ? -1.076 -21.055 -0.616 1.00 18.04 135 VAL B C 1
ATOM 2024 O O . VAL B 1 135 ? -0.098 -20.923 -1.360 1.00 16.98 135 VAL B O 1
ATOM 2028 N N . THR B 1 136 ? -2.015 -20.125 -0.462 1.00 19.69 136 THR B N 1
ATOM 2029 C CA . THR B 1 136 ? -1.971 -18.847 -1.154 1.00 20.67 136 THR B CA 1
ATOM 2030 C C . THR B 1 136 ? -1.922 -17.712 -0.124 1.00 21.36 136 THR B C 1
ATOM 2031 O O . THR B 1 136 ? -2.214 -17.919 1.067 1.00 22.92 136 THR B O 1
ATOM 2035 N N . ILE B 1 137 ? -1.521 -16.524 -0.570 1.00 22.04 137 ILE B N 1
ATOM 2036 C CA . ILE B 1 137 ? -1.387 -15.378 0.337 1.00 23.08 137 ILE B CA 1
ATOM 2037 C C . ILE B 1 137 ? -2.746 -14.910 0.861 1.00 24.82 137 ILE B C 1
ATOM 2038 O O . ILE B 1 137 ? -3.780 -15.145 0.237 1.00 25.63 137 ILE B O 1
#

Foldseek 3Di:
DEFDALPDVLQQDAADADPQPDQCPVVQVVQVVRQVVLPHQKAACSRVPHSAGKMAGNDPQDGAIFHPKDWDDFDPFWDWDWDDDSNHPPDTDGDTFTQWTWIWGAHSRRDIDIDTDGDPVRVRVVQRNCSNNSHHD/DAFAADPPQLQQDAADADPQPDQCPVVQVVQVVNCVVLVHFKAACSRVPHRAGKMAGNWPQDGAMFGPKDWPDFDPWWDWDWDDDSRYPPDIDGDTFTQWTKIWGAGSRRHTDIDTDGDPVRVRVVQRNCSNNSHHD